Protein AF-A0A2M7X801-F1 (afdb_monomer)

Structure (mmCIF, N/CA/C/O backbone):
data_AF-A0A2M7X801-F1
#
_entry.id   AF-A0A2M7X801-F1
#
loop_
_atom_site.group_PDB
_atom_site.id
_atom_site.type_symbol
_atom_site.label_atom_id
_atom_site.label_alt_id
_atom_site.label_comp_id
_atom_site.label_asym_id
_atom_site.label_entity_id
_atom_site.label_seq_id
_atom_site.pdbx_PDB_ins_code
_atom_site.Cartn_x
_atom_site.Cartn_y
_atom_site.Cartn_z
_atom_site.occupancy
_atom_site.B_iso_or_equiv
_atom_site.auth_seq_id
_atom_site.auth_comp_id
_atom_site.auth_asym_id
_atom_site.auth_atom_id
_atom_site.pdbx_PDB_model_num
ATOM 1 N N . GLN A 1 1 ? -32.682 -8.292 -9.937 1.00 37.28 1 GLN A N 1
ATOM 2 C CA . GLN A 1 1 ? -31.922 -7.655 -11.029 1.00 37.28 1 GLN A CA 1
ATOM 3 C C . GLN A 1 1 ? -31.643 -6.231 -10.594 1.00 37.28 1 GLN A C 1
ATOM 5 O O . GLN A 1 1 ? -32.596 -5.504 -10.350 1.00 37.28 1 GLN A O 1
ATOM 10 N N . ALA A 1 2 ? -30.375 -5.888 -10.371 1.00 44.06 2 ALA A N 1
ATOM 11 C CA . ALA A 1 2 ? -29.951 -4.505 -10.190 1.00 44.06 2 ALA A CA 1
ATOM 12 C C . ALA A 1 2 ? -29.588 -3.975 -11.583 1.00 44.06 2 ALA A C 1
ATOM 14 O O . ALA A 1 2 ? -28.773 -4.593 -12.261 1.00 44.06 2 ALA A O 1
ATOM 15 N N . ASP A 1 3 ? -30.255 -2.911 -12.026 1.00 45.62 3 ASP A N 1
ATOM 16 C CA . ASP A 1 3 ? -30.200 -2.399 -13.407 1.00 45.62 3 ASP A CA 1
ATOM 17 C C . ASP A 1 3 ? -29.521 -1.016 -13.461 1.00 45.62 3 ASP A C 1
ATOM 19 O O . ASP A 1 3 ? -29.941 -0.101 -14.163 1.00 45.62 3 ASP A O 1
ATOM 23 N N . GLY A 1 4 ? -28.491 -0.827 -12.633 1.00 54.28 4 GLY A N 1
ATOM 24 C CA . GLY A 1 4 ? -27.753 0.427 -12.501 1.00 54.28 4 GLY A CA 1
ATOM 25 C C . GLY A 1 4 ? -26.267 0.166 -12.283 1.00 54.28 4 GLY A C 1
ATOM 26 O O . GLY A 1 4 ? -25.894 -0.862 -11.719 1.00 54.28 4 GLY A O 1
ATOM 27 N N . GLY A 1 5 ? -25.422 1.084 -12.757 1.00 64.94 5 GLY A N 1
ATOM 28 C CA . GLY A 1 5 ? -23.973 1.027 -12.550 1.00 64.94 5 GLY A CA 1
ATOM 29 C C . GLY A 1 5 ? -23.568 1.077 -11.069 1.00 64.94 5 GLY A C 1
ATOM 30 O O . GLY A 1 5 ? -24.385 1.319 -10.181 1.00 64.94 5 GLY A O 1
ATOM 31 N N . THR A 1 6 ? -22.285 0.851 -10.792 1.00 73.38 6 THR A N 1
ATOM 32 C CA . THR A 1 6 ? -21.746 0.812 -9.425 1.00 73.38 6 THR A CA 1
ATOM 33 C C . THR A 1 6 ? -21.305 2.208 -8.962 1.00 73.38 6 THR A C 1
ATOM 35 O O . THR A 1 6 ? -20.174 2.629 -9.199 1.00 73.38 6 THR A O 1
ATOM 38 N N . GLU A 1 7 ? -22.189 2.928 -8.265 1.00 81.75 7 GLU A N 1
ATOM 39 C CA . GLU A 1 7 ? -21.926 4.274 -7.720 1.00 81.75 7 GLU A CA 1
ATOM 40 C C . GLU A 1 7 ? -21.244 4.232 -6.338 1.00 81.75 7 GLU A C 1
ATOM 42 O O . GLU A 1 7 ? -21.847 4.492 -5.294 1.00 81.75 7 GLU A O 1
ATOM 47 N N . ILE A 1 8 ? -19.951 3.892 -6.319 1.00 84.56 8 ILE A N 1
ATOM 48 C CA . ILE A 1 8 ? -19.165 3.764 -5.076 1.00 84.56 8 ILE A CA 1
ATOM 49 C C . ILE A 1 8 ? -18.937 5.111 -4.390 1.00 84.56 8 ILE A C 1
ATOM 51 O O . ILE A 1 8 ? -19.047 5.208 -3.167 1.00 84.56 8 ILE A O 1
ATOM 55 N N . ALA A 1 9 ? -18.623 6.151 -5.165 1.00 84.06 9 ALA A N 1
ATOM 56 C CA . ALA A 1 9 ? -18.225 7.447 -4.623 1.00 84.06 9 ALA A CA 1
ATOM 57 C C . ALA A 1 9 ? -19.327 8.067 -3.749 1.00 84.06 9 ALA A C 1
ATOM 59 O O . ALA A 1 9 ? -19.054 8.518 -2.638 1.00 84.06 9 ALA A O 1
ATOM 60 N N . GLY A 1 10 ? -20.582 8.028 -4.211 1.00 85.31 10 GLY A N 1
ATOM 61 C CA . GLY A 1 10 ? -21.724 8.552 -3.460 1.00 85.31 10 GLY A CA 1
ATOM 62 C C . GLY A 1 10 ? -21.983 7.784 -2.163 1.00 85.31 10 GLY A C 1
ATOM 63 O O . GLY A 1 10 ? -22.157 8.396 -1.108 1.00 85.31 10 GLY A O 1
ATOM 64 N N . ALA A 1 11 ? -21.945 6.448 -2.216 1.00 87.50 11 ALA A N 1
ATOM 65 C CA . ALA A 1 11 ? -22.122 5.604 -1.036 1.00 87.50 11 ALA A CA 1
ATOM 66 C C . ALA A 1 11 ? -21.021 5.844 0.009 1.00 87.50 11 ALA A C 1
ATOM 68 O O . ALA A 1 11 ? -21.309 5.972 1.201 1.00 87.50 11 ALA A O 1
ATOM 69 N N . LEU A 1 12 ? -19.768 5.959 -0.435 1.00 86.44 12 LEU A N 1
ATOM 70 C CA . LEU A 1 12 ? -18.635 6.193 0.449 1.00 86.44 12 LEU A CA 1
ATOM 71 C C . LEU A 1 12 ? -18.657 7.604 1.046 1.00 86.44 12 LEU A C 1
ATOM 73 O O . LEU A 1 12 ? -18.434 7.752 2.245 1.00 86.44 12 LEU A O 1
ATOM 77 N N . ALA A 1 13 ? -18.978 8.629 0.253 1.00 84.75 13 ALA A N 1
ATOM 78 C CA . ALA A 1 13 ? -19.117 10.001 0.737 1.00 84.75 13 ALA A CA 1
ATOM 79 C C . ALA A 1 13 ? -20.242 10.124 1.775 1.00 84.75 13 ALA A C 1
ATOM 81 O O . ALA A 1 13 ? -20.036 10.715 2.838 1.00 84.75 13 ALA A O 1
ATOM 82 N N . LEU A 1 14 ? -21.402 9.510 1.507 1.00 87.38 14 LEU A N 1
ATOM 83 C CA . LEU A 1 14 ? -22.513 9.452 2.455 1.00 87.38 14 LEU A CA 1
ATOM 84 C C . LEU A 1 14 ? -22.077 8.776 3.751 1.00 87.38 14 LEU A C 1
ATOM 86 O O . LEU A 1 14 ? -22.288 9.334 4.826 1.00 87.38 14 LEU A O 1
ATOM 90 N N . ALA A 1 15 ? -21.448 7.600 3.638 1.00 87.94 15 ALA A N 1
ATOM 91 C CA . ALA A 1 15 ? -20.939 6.875 4.784 1.00 87.94 15 ALA A CA 1
ATOM 92 C C . ALA A 1 15 ? -19.997 7.783 5.565 1.00 87.94 15 ALA A C 1
ATOM 94 O O . ALA A 1 15 ? -20.335 8.114 6.691 1.00 87.94 15 ALA A O 1
ATOM 95 N N . MET A 1 16 ? -18.896 8.267 4.978 1.00 83.06 16 MET A N 1
ATOM 96 C CA . MET A 1 16 ? -17.887 9.118 5.628 1.00 83.06 16 MET A CA 1
ATOM 97 C C . MET A 1 16 ? -18.467 10.382 6.279 1.00 83.06 16 MET A C 1
ATOM 99 O O . MET A 1 16 ? -18.000 10.744 7.359 1.00 83.06 16 MET A O 1
ATOM 103 N N . GLY A 1 17 ? -19.513 10.980 5.703 1.00 83.69 17 GLY A N 1
ATOM 104 C CA . GLY A 1 17 ? -20.211 12.150 6.247 1.00 83.69 17 GLY A CA 1
ATOM 105 C C . GLY A 1 17 ? -21.087 11.890 7.479 1.00 83.69 17 GLY A C 1
ATOM 106 O O . GLY A 1 17 ? -21.494 12.844 8.141 1.00 83.69 17 GLY A O 1
ATOM 107 N N . LEU A 1 18 ? -21.373 10.628 7.825 1.00 85.06 18 LEU A N 1
ATOM 108 C CA . LEU A 1 18 ? -22.118 10.302 9.045 1.00 85.06 18 LEU A CA 1
ATOM 109 C C . LEU A 1 18 ? -21.367 10.770 10.307 1.00 85.06 18 LEU A C 1
ATOM 111 O O . LEU A 1 18 ? -20.141 10.618 10.385 1.00 85.06 18 LEU A O 1
ATOM 115 N N . PRO A 1 19 ? -22.085 11.294 11.321 1.00 81.81 19 PRO A N 1
ATOM 116 C CA . PRO A 1 19 ? -21.470 11.818 12.533 1.00 81.81 19 PRO A CA 1
ATOM 117 C C . PRO A 1 19 ? -20.723 10.720 13.295 1.00 81.81 19 PRO A C 1
ATOM 119 O O . PRO A 1 19 ? -21.222 9.608 13.479 1.00 81.81 19 PRO A O 1
ATOM 122 N N . ALA A 1 20 ? -19.519 11.043 13.768 1.00 80.56 20 ALA A N 1
ATOM 123 C CA . ALA A 1 20 ? -18.757 10.144 14.622 1.00 80.56 20 ALA A CA 1
ATOM 124 C C . ALA A 1 20 ? -19.399 10.052 16.014 1.00 80.56 20 ALA A C 1
ATOM 126 O O . ALA A 1 20 ? -19.795 11.063 16.597 1.00 80.56 20 ALA A O 1
ATOM 127 N N . ILE A 1 21 ? -19.463 8.840 16.567 1.00 84.94 21 ILE A N 1
ATOM 128 C CA . ILE A 1 21 ? -19.852 8.631 17.964 1.00 84.94 21 ILE A CA 1
ATOM 129 C C . ILE A 1 21 ? -18.600 8.852 18.827 1.00 84.94 21 ILE A C 1
ATOM 131 O O . ILE A 1 21 ? -17.601 8.159 18.608 1.00 84.94 21 ILE A O 1
ATOM 135 N N . PRO A 1 22 ? -18.618 9.782 19.803 1.00 79.88 22 PRO A N 1
ATOM 136 C CA . PRO A 1 22 ? -17.473 10.017 20.675 1.00 79.88 22 PRO A CA 1
ATOM 137 C C . PRO A 1 22 ? -17.015 8.734 21.377 1.00 79.88 22 PRO A C 1
ATOM 139 O O . PRO A 1 22 ? -17.837 7.905 21.764 1.00 79.88 22 PRO A O 1
ATOM 142 N N . GLN A 1 23 ? -15.699 8.591 21.564 1.00 76.94 23 GLN A N 1
ATOM 143 C CA . GLN A 1 23 ? -15.071 7.457 22.264 1.00 76.94 23 GLN A CA 1
ATOM 144 C C . GLN A 1 23 ? -15.306 6.076 21.624 1.00 76.94 23 GLN A C 1
ATOM 146 O O . GLN A 1 23 ? -15.019 5.057 22.248 1.00 76.94 23 GLN A O 1
ATOM 151 N N . ARG A 1 24 ? -15.795 6.014 20.379 1.00 77.88 24 ARG A N 1
ATOM 152 C CA . ARG A 1 24 ? -15.878 4.770 19.606 1.00 77.88 24 ARG A CA 1
ATOM 153 C C . ARG A 1 24 ? -14.990 4.852 18.376 1.00 77.88 24 ARG A C 1
ATOM 155 O O . ARG A 1 24 ? -15.022 5.844 17.649 1.00 77.88 24 ARG A O 1
ATOM 162 N N . LEU A 1 25 ? -14.233 3.783 18.127 1.00 78.38 25 LEU A N 1
ATOM 163 C CA . LEU A 1 25 ? -13.550 3.613 16.853 1.00 78.38 25 LEU A CA 1
ATOM 164 C C . LEU A 1 25 ? -14.612 3.428 15.773 1.00 78.38 25 LEU A C 1
ATOM 166 O O . LEU A 1 25 ? -15.472 2.551 15.861 1.00 78.38 25 LEU A O 1
ATOM 170 N N . ARG A 1 26 ? -14.560 4.280 14.759 1.00 85.69 26 ARG A N 1
ATOM 171 C CA . ARG A 1 26 ? -15.466 4.190 13.628 1.00 85.69 26 ARG A CA 1
ATOM 172 C C . ARG A 1 26 ? -14.882 3.225 12.606 1.00 85.69 26 ARG A C 1
ATOM 174 O O . ARG A 1 26 ? -13.727 3.358 12.222 1.00 85.69 26 ARG A O 1
ATOM 181 N N . GLN A 1 27 ? -15.677 2.270 12.152 1.00 87.62 27 GLN A N 1
ATOM 182 C CA . GLN A 1 27 ? -15.265 1.281 11.161 1.00 87.62 27 GLN A CA 1
ATOM 183 C C . GLN A 1 27 ? -16.301 1.268 10.039 1.00 87.62 27 GLN A C 1
ATOM 185 O O . GLN A 1 27 ? -17.505 1.260 10.295 1.00 87.62 27 GLN A O 1
ATOM 190 N N . LEU A 1 28 ? -15.833 1.335 8.799 1.00 90.75 28 LEU A N 1
ATOM 191 C CA . LEU A 1 28 ? -16.636 1.320 7.586 1.00 90.75 28 LEU A CA 1
ATOM 192 C C . LEU A 1 28 ? -16.264 0.066 6.808 1.00 90.75 28 LEU A C 1
ATOM 194 O O . LEU A 1 28 ? -15.107 -0.102 6.441 1.00 90.75 28 LEU A O 1
ATOM 198 N N . VAL A 1 29 ? -17.236 -0.807 6.558 1.00 92.62 29 VAL A N 1
ATOM 199 C CA . VAL A 1 29 ? -17.046 -1.990 5.713 1.00 92.62 29 VAL A CA 1
ATOM 200 C C . VAL A 1 29 ? -17.777 -1.746 4.406 1.00 92.62 29 VAL A C 1
ATOM 202 O O . VAL A 1 29 ? -18.996 -1.583 4.392 1.00 92.62 29 VAL A O 1
ATOM 205 N N . PHE A 1 30 ? -17.023 -1.685 3.317 1.00 91.81 30 PHE A N 1
ATOM 206 C CA . PHE A 1 30 ? -17.540 -1.491 1.974 1.00 91.81 30 PHE A CA 1
ATOM 207 C C . PHE A 1 30 ? -17.457 -2.808 1.205 1.00 91.81 30 PHE A C 1
ATOM 209 O O . PHE A 1 30 ? -16.385 -3.400 1.129 1.00 91.81 30 PHE A O 1
ATOM 216 N N . ILE A 1 31 ? -18.569 -3.266 0.630 1.00 92.31 31 ILE A N 1
ATOM 217 C CA . ILE A 1 31 ? -18.658 -4.551 -0.077 1.00 92.31 31 ILE A CA 1
ATOM 218 C C . ILE A 1 31 ? -19.116 -4.290 -1.514 1.00 92.31 31 ILE A C 1
ATOM 220 O O . ILE A 1 31 ? -20.114 -3.603 -1.718 1.00 92.31 31 ILE A O 1
ATOM 224 N N . THR A 1 32 ? -18.399 -4.838 -2.498 1.00 90.06 32 THR A N 1
ATOM 225 C CA . THR A 1 32 ? -18.747 -4.750 -3.925 1.00 90.06 32 THR A CA 1
ATOM 226 C C . THR A 1 32 ? -18.473 -6.060 -4.653 1.00 90.06 32 THR A C 1
ATOM 228 O O . THR A 1 32 ? -17.450 -6.703 -4.432 1.00 90.06 32 THR A O 1
ATOM 231 N N . ASP A 1 33 ? -19.372 -6.434 -5.553 1.00 90.00 33 ASP A N 1
ATOM 232 C CA . ASP A 1 33 ? -19.213 -7.501 -6.545 1.00 90.00 33 ASP A CA 1
ATOM 233 C C . ASP A 1 33 ? -18.974 -6.950 -7.964 1.00 90.00 33 ASP A C 1
ATOM 235 O O . ASP A 1 33 ? -18.780 -7.714 -8.906 1.00 90.00 33 ASP A O 1
ATOM 239 N N . GLY A 1 34 ? -18.971 -5.621 -8.121 1.00 86.94 34 GLY A N 1
ATOM 240 C CA . GLY A 1 34 ? -18.823 -4.919 -9.392 1.00 86.94 34 GLY A CA 1
ATOM 241 C C . GLY A 1 34 ? -17.498 -4.174 -9.543 1.00 86.94 34 GLY A C 1
ATOM 242 O O . GLY A 1 34 ? -16.796 -3.874 -8.569 1.00 86.94 34 GLY A O 1
ATOM 243 N N . ALA A 1 35 ? -17.175 -3.856 -10.798 1.00 82.56 35 ALA A N 1
ATOM 244 C CA . ALA A 1 35 ? -16.056 -2.992 -11.147 1.00 82.56 35 ALA A CA 1
ATOM 245 C C . ALA A 1 35 ? -16.327 -1.538 -10.732 1.00 82.56 35 ALA A C 1
ATOM 247 O O . ALA A 1 35 ? -17.469 -1.085 -10.669 1.00 82.56 35 ALA A O 1
ATOM 248 N N . VAL A 1 36 ? -15.252 -0.801 -10.467 1.00 79.75 36 VAL A N 1
ATOM 249 C CA . VAL A 1 36 ? -15.316 0.566 -9.945 1.00 79.75 36 VAL A CA 1
ATOM 250 C C . VAL A 1 36 ? -15.003 1.559 -11.052 1.00 79.75 36 VAL A C 1
ATOM 252 O O . VAL A 1 36 ? -13.979 1.449 -11.721 1.00 79.75 36 VAL A O 1
ATOM 255 N N . GLY A 1 37 ? -15.880 2.542 -11.235 1.00 76.81 37 GLY A N 1
ATOM 256 C CA . GLY A 1 37 ? -15.588 3.723 -12.040 1.00 76.81 37 GLY A CA 1
ATOM 257 C C . GLY A 1 37 ? -14.912 4.809 -11.204 1.00 76.81 37 GLY A C 1
ATOM 258 O O . GLY A 1 37 ? -15.183 4.941 -10.014 1.00 76.81 37 GLY A O 1
ATOM 259 N N . ASN A 1 38 ? -14.074 5.619 -11.851 1.00 79.50 38 ASN A N 1
ATOM 260 C CA . ASN A 1 38 ? -13.531 6.859 -11.289 1.00 79.50 38 ASN A CA 1
ATOM 261 C C . ASN A 1 38 ? -12.752 6.702 -9.959 1.00 79.50 38 ASN A C 1
ATOM 263 O O . ASN A 1 38 ? -12.979 7.405 -8.975 1.00 79.50 38 ASN A O 1
ATOM 267 N N . GLU A 1 39 ? -11.803 5.765 -9.939 1.00 85.81 39 GLU A N 1
ATOM 268 C CA . GLU A 1 39 ? -10.994 5.417 -8.761 1.00 85.81 39 GLU A CA 1
ATOM 269 C C . GLU A 1 39 ? -10.217 6.603 -8.161 1.00 85.81 39 GLU A C 1
ATOM 271 O O . GLU A 1 39 ? -10.076 6.691 -6.942 1.00 85.81 39 GLU A O 1
ATOM 276 N N . ALA A 1 40 ? -9.735 7.526 -9.003 1.00 81.31 40 ALA A N 1
ATOM 277 C CA . ALA A 1 40 ? -8.936 8.674 -8.571 1.00 81.31 40 ALA A CA 1
ATOM 278 C C . ALA A 1 40 ? -9.722 9.617 -7.647 1.00 81.31 40 ALA A C 1
ATOM 280 O O . ALA A 1 40 ? -9.238 9.965 -6.569 1.00 81.31 40 ALA A O 1
ATOM 281 N N . ASP A 1 41 ? -10.958 9.960 -8.019 1.00 83.06 41 ASP A N 1
ATOM 282 C CA . ASP A 1 41 ? -11.822 10.815 -7.201 1.00 83.06 41 ASP A CA 1
ATOM 283 C C . ASP A 1 41 ? -12.183 10.135 -5.875 1.00 83.06 41 ASP A C 1
ATOM 285 O O . ASP A 1 41 ? -12.247 10.781 -4.825 1.00 83.06 41 ASP A O 1
ATOM 289 N N . ILE A 1 42 ? -12.355 8.809 -5.896 1.00 86.81 42 ILE A N 1
ATOM 290 C CA . ILE A 1 42 ? -12.604 8.026 -4.685 1.00 86.81 42 ILE A CA 1
ATOM 291 C C . ILE A 1 42 ? -11.390 8.079 -3.751 1.00 86.81 42 ILE A C 1
ATOM 293 O O . ILE A 1 42 ? -11.563 8.393 -2.573 1.00 86.81 42 ILE A O 1
ATOM 297 N N . TYR A 1 43 ? -10.168 7.852 -4.246 1.00 86.50 43 TYR A N 1
ATOM 298 C CA . TYR A 1 43 ? -8.957 7.986 -3.426 1.00 86.50 43 TYR A CA 1
ATOM 299 C C . TYR A 1 43 ? -8.830 9.379 -2.819 1.00 86.50 43 TYR A C 1
ATOM 301 O O . TYR A 1 43 ? -8.547 9.499 -1.625 1.00 86.50 43 TYR A O 1
ATOM 309 N N . GLN A 1 44 ? -9.088 10.420 -3.612 1.00 83.12 44 GLN A N 1
ATOM 310 C CA . GLN A 1 44 ? -9.028 11.793 -3.132 1.00 83.12 44 GLN A CA 1
ATOM 311 C C . GLN A 1 44 ? -10.064 12.039 -2.034 1.00 83.12 44 GLN A C 1
ATOM 313 O O . GLN A 1 44 ? -9.735 12.632 -1.009 1.00 83.12 44 GLN A O 1
ATOM 318 N N . SER A 1 45 ? -11.295 11.544 -2.195 1.00 84.12 45 SER A N 1
ATOM 319 C CA . SER A 1 45 ? -12.340 11.682 -1.174 1.00 84.12 45 SER A CA 1
ATOM 320 C C . SER A 1 45 ? -11.962 11.017 0.154 1.00 84.12 45 SER A C 1
ATOM 322 O O . SER A 1 45 ? -12.161 11.617 1.210 1.00 84.12 45 SER A O 1
ATOM 324 N N . ILE A 1 46 ? -11.360 9.821 0.109 1.00 85.69 46 ILE A N 1
ATOM 325 C CA . ILE A 1 46 ? -10.903 9.091 1.300 1.00 85.69 46 ILE A CA 1
ATOM 326 C C . ILE A 1 46 ? -9.769 9.865 1.977 1.00 85.69 46 ILE A C 1
ATOM 328 O O . ILE A 1 46 ? -9.802 10.090 3.186 1.00 85.69 46 ILE A O 1
ATOM 332 N N . ALA A 1 47 ? -8.787 10.312 1.189 1.00 80.69 47 ALA A N 1
ATOM 333 C CA . ALA A 1 47 ? -7.629 11.039 1.692 1.00 80.69 47 ALA A CA 1
ATOM 334 C C . ALA A 1 47 ? -8.015 12.395 2.309 1.00 80.69 47 ALA A C 1
ATOM 336 O O . ALA A 1 47 ? -7.518 12.749 3.376 1.00 80.69 47 ALA A O 1
ATOM 337 N N . VAL A 1 48 ? -8.928 13.141 1.674 1.00 77.38 48 VAL A N 1
ATOM 338 C CA . VAL A 1 48 ? -9.414 14.446 2.157 1.00 77.38 48 VAL A CA 1
ATOM 339 C C . VAL A 1 48 ? -10.248 14.306 3.421 1.00 77.38 48 VAL A C 1
ATOM 341 O O . VAL A 1 48 ? -10.141 15.156 4.305 1.00 77.38 48 VAL A O 1
ATOM 344 N N . ALA A 1 49 ? -11.055 13.246 3.531 1.00 73.81 49 ALA A N 1
ATOM 345 C CA . ALA A 1 49 ? -11.898 13.037 4.699 1.00 73.81 49 ALA A CA 1
ATOM 346 C C . ALA A 1 49 ? -11.085 12.978 6.003 1.00 73.81 49 ALA A C 1
ATOM 348 O O . ALA A 1 49 ? -11.658 13.267 7.053 1.00 73.81 49 ALA A O 1
ATOM 349 N N . GLN A 1 50 ? -9.788 12.611 5.938 1.00 64.81 50 GLN A N 1
ATOM 350 C CA . GLN A 1 50 ? -8.868 12.481 7.085 1.00 64.81 50 GLN A CA 1
ATOM 351 C C . GLN A 1 50 ? -9.558 11.833 8.292 1.00 64.81 50 GLN A C 1
ATOM 353 O O . GLN A 1 50 ? -9.399 12.238 9.446 1.00 64.81 50 GLN A O 1
ATOM 358 N N . SER A 1 51 ? -10.428 10.866 8.000 1.00 65.62 51 SER A N 1
ATOM 359 C CA . SER A 1 51 ? -11.346 10.335 8.984 1.00 65.62 51 SER A CA 1
ATOM 360 C C . SER A 1 51 ? -10.568 9.439 9.932 1.00 65.62 51 SER A C 1
ATOM 362 O O . SER A 1 51 ? -9.791 8.595 9.497 1.00 65.62 51 SER A O 1
ATOM 364 N N . ALA A 1 52 ? -10.856 9.529 11.231 1.00 71.75 52 ALA A N 1
ATOM 365 C CA . ALA A 1 52 ? -10.452 8.490 12.177 1.00 71.75 52 ALA A CA 1
ATOM 366 C C . ALA A 1 52 ? -11.146 7.137 11.893 1.00 71.75 52 ALA A C 1
ATOM 368 O O . ALA A 1 52 ? -10.895 6.156 12.590 1.00 71.75 52 ALA A O 1
ATOM 369 N N . ALA A 1 53 ? -12.047 7.077 10.902 1.00 83.56 53 ALA A N 1
ATOM 370 C CA . ALA A 1 53 ? -12.686 5.844 10.484 1.00 83.56 53 ALA A CA 1
ATOM 371 C C . ALA A 1 53 ? -11.697 4.879 9.818 1.00 83.56 53 ALA A C 1
ATOM 373 O O . ALA A 1 53 ? -10.874 5.287 9.003 1.00 83.56 53 ALA A O 1
ATOM 374 N N . ARG A 1 54 ? -11.832 3.587 10.126 1.00 87.38 54 ARG A N 1
ATOM 375 C CA . ARG A 1 54 ? -11.128 2.503 9.433 1.00 87.38 54 ARG A CA 1
ATOM 376 C C . ARG A 1 54 ? -11.962 1.986 8.275 1.00 87.38 54 ARG A C 1
ATOM 378 O O . ARG A 1 54 ? -13.090 1.556 8.504 1.00 87.38 54 ARG A O 1
ATOM 385 N N . LEU A 1 55 ? -11.437 2.052 7.055 1.00 89.75 55 LEU A N 1
ATOM 386 C CA . LEU A 1 55 ? -12.121 1.597 5.844 1.00 89.75 55 LEU A CA 1
ATOM 387 C C . LEU A 1 55 ? -11.655 0.194 5.451 1.00 89.75 55 LEU A C 1
ATOM 389 O O . LEU A 1 55 ? -10.516 -0.000 5.036 1.00 89.75 55 LEU A O 1
ATOM 393 N N . PHE A 1 56 ? -12.561 -0.773 5.529 1.00 91.50 56 PHE A N 1
ATOM 394 C CA . PHE A 1 56 ? -12.351 -2.142 5.079 1.00 91.50 56 PHE A CA 1
ATOM 395 C C . PHE A 1 56 ? -13.047 -2.352 3.744 1.00 91.50 56 PHE A C 1
ATOM 397 O O . PHE A 1 56 ? -14.242 -2.087 3.613 1.00 91.50 56 PHE A O 1
ATOM 404 N N . MET A 1 57 ? -12.301 -2.838 2.759 1.00 91.62 57 MET A N 1
ATOM 405 C CA . MET A 1 57 ? -12.795 -3.037 1.399 1.00 91.62 57 MET A CA 1
ATOM 406 C C . MET A 1 57 ? -12.978 -4.530 1.135 1.00 91.62 57 MET A C 1
ATOM 408 O O . MET A 1 57 ? -12.037 -5.302 1.290 1.00 91.62 57 MET A O 1
ATOM 412 N N . VAL A 1 58 ? -14.162 -4.947 0.704 1.00 94.12 58 VAL A N 1
ATOM 413 C CA . VAL A 1 58 ? -14.471 -6.335 0.350 1.00 94.12 58 VAL A CA 1
ATOM 414 C C . VAL A 1 58 ? -14.865 -6.401 -1.117 1.00 94.12 58 VAL A C 1
ATOM 416 O O . VAL A 1 58 ? -15.850 -5.792 -1.531 1.00 94.12 58 VAL A O 1
ATOM 419 N N . GLY A 1 59 ? -14.091 -7.145 -1.900 1.00 93.44 59 GLY A N 1
ATOM 420 C CA . GLY A 1 59 ? -14.428 -7.502 -3.275 1.00 93.44 59 GLY A CA 1
ATOM 421 C C . GLY A 1 59 ? -14.968 -8.923 -3.341 1.00 93.44 59 GLY A C 1
ATOM 422 O O . GLY A 1 59 ? -14.356 -9.819 -2.765 1.00 93.44 59 GLY A O 1
ATOM 423 N N . ILE A 1 60 ? -16.073 -9.147 -4.046 1.00 92.50 60 ILE A N 1
ATOM 424 C CA . ILE A 1 60 ? -16.641 -10.478 -4.284 1.00 92.50 60 ILE A CA 1
ATOM 425 C C . ILE A 1 60 ? -16.524 -10.818 -5.773 1.00 92.50 60 ILE A C 1
ATOM 427 O O . ILE A 1 60 ? -16.934 -10.042 -6.632 1.00 92.50 60 ILE A O 1
ATOM 431 N N . GLY A 1 61 ? -15.975 -11.993 -6.071 1.00 90.12 61 GLY A N 1
ATOM 432 C CA . GLY A 1 61 ? -15.729 -12.463 -7.430 1.00 90.12 61 GLY A CA 1
ATOM 433 C C . GLY A 1 61 ? -14.550 -11.766 -8.114 1.00 90.12 61 GLY A C 1
ATOM 434 O O . GLY A 1 61 ? -13.650 -11.228 -7.465 1.00 90.12 61 GLY A O 1
ATOM 435 N N . ASP A 1 62 ? -14.565 -11.793 -9.447 1.00 88.00 62 ASP A N 1
ATOM 436 C CA . ASP A 1 62 ? -13.432 -11.368 -10.281 1.00 88.00 62 ASP A CA 1
ATOM 437 C C . ASP A 1 62 ? -13.557 -9.943 -10.836 1.00 88.00 62 ASP A C 1
ATOM 439 O O . ASP A 1 62 ? -12.586 -9.395 -11.357 1.00 88.00 62 ASP A O 1
ATOM 443 N N . ALA A 1 63 ? -14.743 -9.334 -10.752 1.00 87.00 63 ALA A N 1
ATOM 444 C CA . ALA A 1 63 ? -14.988 -8.008 -11.316 1.00 87.00 63 ALA A CA 1
ATOM 445 C C . ALA A 1 63 ? -14.322 -6.850 -10.538 1.00 87.00 63 ALA A C 1
ATOM 447 O O . ALA A 1 63 ? -13.858 -5.908 -11.189 1.00 87.00 63 ALA A O 1
ATOM 448 N N . PRO A 1 64 ? -14.241 -6.858 -9.189 1.00 89.00 64 PRO A N 1
ATOM 449 C CA . PRO A 1 64 ? -13.617 -5.762 -8.452 1.00 89.00 64 PRO A CA 1
ATOM 450 C C . PRO A 1 64 ? -12.112 -5.623 -8.719 1.00 89.00 64 PRO A C 1
ATOM 452 O O . PRO A 1 64 ? -11.343 -6.587 -8.662 1.00 89.00 64 PRO A O 1
ATOM 455 N N . ASN A 1 65 ? -11.650 -4.385 -8.916 1.00 89.31 65 ASN A N 1
ATOM 456 C CA . ASN A 1 65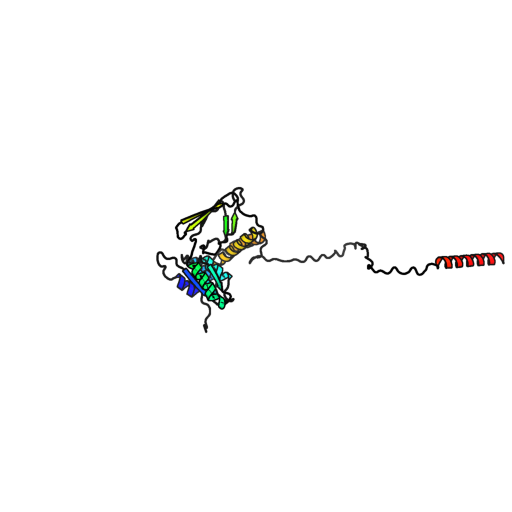 ? -10.226 -4.100 -9.077 1.00 89.31 65 ASN A CA 1
ATOM 457 C C . ASN A 1 65 ? -9.478 -4.264 -7.738 1.00 89.31 65 ASN A C 1
ATOM 459 O O . ASN A 1 65 ? -9.563 -3.430 -6.837 1.00 89.31 65 ASN A O 1
ATOM 463 N N . ARG A 1 66 ? -8.681 -5.333 -7.623 1.00 89.00 66 ARG A N 1
ATOM 464 C CA . ARG A 1 66 ? -7.906 -5.669 -6.413 1.00 89.00 66 ARG A CA 1
ATOM 465 C C . ARG A 1 66 ? -6.917 -4.573 -6.005 1.00 89.00 66 ARG A C 1
ATOM 467 O O . ARG A 1 66 ? -6.698 -4.361 -4.812 1.00 89.00 66 ARG A O 1
ATOM 474 N N . ALA A 1 67 ? -6.308 -3.887 -6.975 1.00 85.50 67 ALA A N 1
ATOM 475 C CA . ALA A 1 67 ? -5.385 -2.789 -6.696 1.00 85.50 67 ALA A CA 1
ATOM 476 C C . ALA A 1 67 ? -6.128 -1.602 -6.073 1.00 85.50 67 ALA A C 1
ATOM 478 O O . ALA A 1 67 ? -5.644 -1.040 -5.090 1.00 85.50 67 ALA A O 1
ATOM 479 N N . PHE A 1 68 ? -7.330 -1.311 -6.578 1.00 88.88 68 PHE A N 1
ATOM 480 C CA . PHE A 1 68 ? -8.204 -0.289 -6.018 1.00 88.88 68 PHE A CA 1
ATOM 481 C C . PHE A 1 68 ? -8.640 -0.594 -4.593 1.00 88.88 68 PHE A C 1
ATOM 483 O O . PHE A 1 68 ? -8.449 0.239 -3.710 1.00 88.88 68 PHE A O 1
ATOM 490 N N . LEU A 1 69 ? -9.156 -1.801 -4.344 1.00 90.44 69 LEU A N 1
ATOM 491 C CA . LEU A 1 69 ? -9.613 -2.189 -3.008 1.00 90.44 69 LEU A CA 1
ATOM 492 C C . LEU A 1 69 ? -8.483 -2.072 -1.983 1.00 90.44 69 LEU A C 1
ATOM 494 O O . LEU A 1 69 ? -8.670 -1.479 -0.923 1.00 90.44 69 LEU A O 1
ATOM 498 N N . ARG A 1 70 ? -7.292 -2.585 -2.323 1.00 87.06 70 ARG A N 1
ATOM 499 C CA . ARG A 1 70 ? -6.110 -2.481 -1.462 1.00 87.06 70 ARG A CA 1
ATOM 500 C C . ARG A 1 70 ? -5.742 -1.026 -1.198 1.00 87.06 70 ARG A C 1
ATOM 502 O O . ARG A 1 70 ? -5.532 -0.663 -0.048 1.00 87.06 70 ARG A O 1
ATOM 509 N N . ARG A 1 71 ? -5.693 -0.188 -2.237 1.00 84.88 71 ARG A N 1
ATOM 510 C CA . ARG A 1 71 ? -5.293 1.213 -2.087 1.00 84.88 71 ARG A CA 1
ATOM 511 C C . ARG A 1 71 ? -6.300 2.025 -1.270 1.00 84.88 71 ARG A C 1
ATOM 513 O O . ARG A 1 71 ? -5.892 2.803 -0.413 1.00 84.88 71 ARG A O 1
ATOM 520 N N . ALA A 1 72 ? -7.595 1.832 -1.504 1.00 88.12 72 ALA A N 1
ATOM 521 C CA . ALA A 1 72 ? -8.652 2.484 -0.738 1.00 88.12 72 ALA A CA 1
ATOM 522 C C . ALA A 1 72 ? -8.605 2.081 0.747 1.00 88.12 72 ALA A C 1
ATOM 524 O O . ALA A 1 72 ? -8.699 2.946 1.615 1.00 88.12 72 ALA A O 1
ATOM 525 N N . ALA A 1 73 ? -8.386 0.793 1.039 1.00 87.81 73 ALA A N 1
ATOM 526 C CA . ALA A 1 73 ? -8.219 0.310 2.408 1.00 87.81 73 ALA A CA 1
ATOM 527 C C . ALA A 1 73 ? -6.966 0.894 3.086 1.00 87.81 73 ALA A C 1
ATOM 529 O O . ALA A 1 73 ? -7.058 1.373 4.213 1.00 87.81 73 ALA A O 1
ATOM 530 N N . GLU A 1 74 ? -5.823 0.936 2.386 1.00 83.00 74 GLU A N 1
ATOM 531 C CA . GLU A 1 74 ? -4.581 1.554 2.881 1.00 83.00 74 GLU A CA 1
ATOM 532 C C . GLU A 1 74 ? -4.785 3.038 3.240 1.00 83.00 74 GLU A C 1
ATOM 534 O O . GLU A 1 74 ? -4.384 3.466 4.321 1.00 83.00 74 GLU A O 1
ATOM 539 N N . LEU A 1 75 ? -5.451 3.811 2.370 1.00 83.50 75 LEU A N 1
ATOM 540 C CA . LEU A 1 75 ? -5.767 5.227 2.614 1.00 83.50 75 LEU A CA 1
ATOM 541 C C . LEU A 1 75 ? -6.718 5.433 3.799 1.00 83.50 75 LEU A C 1
ATOM 543 O O . LEU A 1 75 ? -6.659 6.464 4.462 1.00 83.50 75 LEU A O 1
ATOM 547 N N . GLY A 1 76 ? -7.598 4.467 4.061 1.00 85.62 76 GLY A N 1
ATOM 548 C CA . GLY A 1 76 ? -8.513 4.487 5.197 1.00 85.62 76 GLY A CA 1
ATOM 549 C C . GLY A 1 76 ? -8.035 3.672 6.399 1.00 85.62 76 GLY A C 1
ATOM 550 O O . GLY A 1 76 ? -8.865 3.325 7.232 1.00 85.62 76 GLY A O 1
ATOM 551 N N . HIS A 1 77 ? -6.744 3.335 6.501 1.00 82.81 77 HIS A N 1
ATOM 552 C CA . HIS A 1 77 ? -6.151 2.581 7.619 1.00 82.81 77 HIS A CA 1
ATOM 553 C C . HIS A 1 77 ? -6.787 1.204 7.914 1.00 82.81 77 HIS A C 1
ATOM 555 O O . HIS A 1 77 ? -6.657 0.694 9.027 1.00 82.81 77 HIS A O 1
ATOM 561 N N . GLY A 1 78 ? -7.490 0.607 6.952 1.00 85.00 78 GLY A N 1
ATOM 562 C CA . GLY A 1 78 ? -8.100 -0.713 7.086 1.00 85.00 78 GLY A CA 1
ATOM 563 C C . GLY A 1 78 ? -7.458 -1.755 6.175 1.00 85.00 78 GLY A C 1
ATOM 564 O O . GLY A 1 78 ? -6.321 -1.613 5.726 1.00 85.00 78 GLY A O 1
ATOM 565 N N . VAL A 1 79 ? -8.203 -2.829 5.912 1.00 84.81 79 VAL A N 1
ATOM 566 C CA . VAL A 1 79 ? -7.732 -4.012 5.172 1.00 84.81 79 VAL A CA 1
ATOM 567 C C . VAL A 1 79 ? -8.654 -4.300 3.990 1.00 84.81 79 VAL A C 1
ATOM 569 O O . VAL A 1 79 ? -9.868 -4.095 4.065 1.00 84.81 79 VAL A O 1
ATOM 572 N N . ALA A 1 80 ? -8.074 -4.783 2.890 1.00 89.25 80 ALA A N 1
ATOM 573 C CA . ALA A 1 80 ? -8.818 -5.247 1.727 1.00 89.25 80 ALA A CA 1
ATOM 574 C C . ALA A 1 80 ? -8.901 -6.779 1.699 1.00 89.25 80 ALA A C 1
ATOM 576 O O . ALA A 1 80 ? -7.879 -7.457 1.759 1.00 89.25 80 ALA A O 1
ATOM 577 N N . THR A 1 81 ? -10.110 -7.320 1.553 1.00 91.25 81 THR A N 1
ATOM 578 C CA . THR A 1 81 ? -10.382 -8.756 1.407 1.00 91.25 81 THR A CA 1
ATOM 579 C C . THR A 1 81 ? -11.018 -9.021 0.048 1.00 91.25 81 THR A C 1
ATOM 581 O O . THR A 1 81 ? -11.939 -8.318 -0.360 1.00 91.25 81 THR A O 1
ATOM 584 N N . VAL A 1 82 ? -10.538 -10.038 -0.666 1.00 92.00 82 VAL A N 1
ATOM 585 C CA . VAL A 1 82 ? -11.116 -10.469 -1.946 1.00 92.00 82 VAL A CA 1
ATOM 586 C C . VAL A 1 82 ? -11.620 -11.894 -1.784 1.00 92.00 82 VAL A C 1
ATOM 588 O O . VAL A 1 82 ? -10.849 -12.786 -1.443 1.00 92.00 82 VAL A O 1
ATOM 591 N N . ILE A 1 83 ? -12.912 -12.088 -2.019 1.00 92.62 83 ILE A N 1
ATOM 592 C CA . ILE A 1 83 ? -13.612 -13.360 -1.887 1.00 92.62 83 ILE A CA 1
ATOM 593 C C . ILE A 1 83 ? -13.846 -13.905 -3.292 1.00 92.62 83 ILE A C 1
ATOM 595 O O . ILE A 1 83 ? -14.731 -13.444 -4.006 1.00 92.62 83 ILE A O 1
ATOM 599 N N . GLU A 1 84 ? -13.047 -14.888 -3.700 1.00 87.62 84 GLU A N 1
ATOM 600 C CA . GLU A 1 84 ? -13.054 -15.399 -5.081 1.00 87.62 84 GLU A CA 1
ATOM 601 C C . GLU A 1 84 ? -14.273 -16.283 -5.400 1.00 87.62 84 GLU A C 1
ATOM 603 O O . GLU A 1 84 ? -14.630 -16.458 -6.560 1.00 87.62 84 GLU A O 1
ATOM 608 N N . SER A 1 85 ? -14.934 -16.848 -4.385 1.00 86.88 85 SER A N 1
ATOM 609 C CA . SER A 1 85 ? -16.053 -17.778 -4.568 1.00 86.88 85 SER A CA 1
ATOM 610 C C . SER A 1 85 ? -17.210 -17.462 -3.636 1.00 86.88 85 SER A C 1
ATOM 612 O O . SER A 1 85 ? -17.017 -17.228 -2.443 1.00 86.88 85 SER A O 1
ATOM 614 N N . THR A 1 86 ? -18.435 -17.555 -4.154 1.00 84.25 86 THR A N 1
ATOM 615 C CA . THR A 1 86 ? -19.654 -17.360 -3.360 1.00 84.25 86 THR A CA 1
ATOM 616 C C . THR A 1 86 ? -19.777 -18.368 -2.217 1.00 84.25 86 THR A C 1
ATOM 618 O O . THR A 1 86 ? -20.271 -18.024 -1.149 1.00 84.25 86 THR A O 1
ATOM 621 N N . ALA A 1 87 ? -19.243 -19.582 -2.389 1.00 88.69 87 ALA A N 1
ATOM 622 C CA . ALA A 1 87 ? -19.204 -20.604 -1.343 1.00 88.69 87 ALA A CA 1
ATOM 623 C C . ALA A 1 87 ? -18.268 -20.247 -0.171 1.00 88.69 87 ALA A C 1
ATOM 625 O O . ALA A 1 87 ? -18.376 -20.834 0.904 1.00 88.69 87 ALA A O 1
ATOM 626 N N . ALA A 1 88 ? -17.338 -19.308 -0.371 1.00 88.38 88 ALA A N 1
ATOM 627 C CA . ALA A 1 88 ? -16.398 -18.856 0.650 1.00 88.38 88 ALA A CA 1
ATOM 628 C C . ALA A 1 88 ? -16.869 -17.598 1.400 1.00 88.38 88 ALA A C 1
ATOM 630 O O . ALA A 1 88 ? -16.259 -17.258 2.413 1.00 88.38 88 ALA A O 1
ATOM 631 N N . ILE A 1 89 ? -17.952 -16.944 0.952 1.00 90.44 89 ILE A N 1
ATOM 632 C CA . ILE A 1 89 ? -18.435 -15.663 1.498 1.00 90.44 89 ILE A CA 1
ATOM 633 C C . ILE A 1 89 ? -18.593 -15.719 3.016 1.00 90.44 89 ILE A C 1
ATOM 635 O O . ILE A 1 89 ? -17.992 -14.909 3.718 1.00 90.44 89 ILE A O 1
ATOM 639 N N . ASP A 1 90 ? -19.336 -16.698 3.533 1.00 90.62 90 ASP A N 1
ATOM 640 C CA . ASP A 1 90 ? -19.620 -16.786 4.970 1.00 90.62 90 ASP A CA 1
ATOM 641 C C . ASP A 1 90 ? -18.344 -16.964 5.796 1.00 90.62 90 ASP A C 1
ATOM 643 O O . ASP A 1 90 ? -18.167 -16.327 6.838 1.00 90.62 90 ASP A O 1
ATOM 647 N N . ARG A 1 91 ? -17.424 -17.809 5.321 1.00 92.69 91 ARG A N 1
ATOM 648 C CA . ARG A 1 91 ? -16.148 -18.075 5.991 1.00 92.69 91 ARG A CA 1
ATOM 649 C C . ARG A 1 91 ? -15.271 -16.824 6.013 1.00 92.69 91 ARG A C 1
ATOM 651 O O . ARG A 1 91 ? -14.747 -16.478 7.073 1.00 92.69 91 ARG A O 1
ATOM 658 N N . ASP A 1 92 ? -15.116 -16.171 4.866 1.00 90.50 92 ASP A N 1
ATOM 659 C CA . ASP A 1 92 ? -14.169 -15.073 4.682 1.00 90.50 92 ASP A CA 1
ATOM 660 C C . ASP A 1 92 ? -14.692 -13.780 5.323 1.00 90.50 92 ASP A C 1
ATOM 662 O O . ASP A 1 92 ? -13.937 -13.093 6.009 1.00 90.50 92 ASP A O 1
ATOM 666 N N . LEU A 1 93 ? -15.999 -13.503 5.234 1.00 90.25 93 LEU A N 1
ATOM 667 C CA . LEU A 1 93 ? -16.624 -12.403 5.976 1.00 90.25 93 LEU A CA 1
ATOM 668 C C . LEU A 1 93 ? -16.572 -12.638 7.487 1.00 90.25 93 LEU A C 1
ATOM 670 O O . LEU A 1 93 ? -16.254 -11.718 8.234 1.00 90.25 93 LEU A O 1
ATOM 674 N N . SER A 1 94 ? -16.822 -13.862 7.963 1.00 90.44 94 SER A N 1
ATOM 675 C CA . SE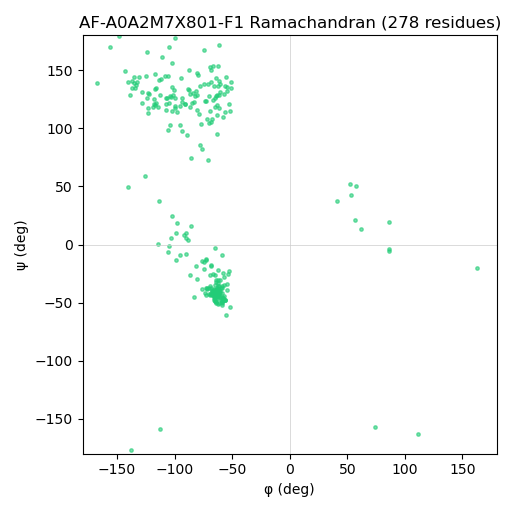R A 1 94 ? -16.685 -14.172 9.394 1.00 90.44 94 SER A CA 1
ATOM 676 C C . SER A 1 94 ? -15.248 -13.989 9.885 1.00 90.44 94 SER A C 1
ATOM 678 O O . SER A 1 94 ? -15.028 -13.536 11.008 1.00 90.44 94 SER A O 1
ATOM 680 N N . ALA A 1 95 ? -14.256 -14.351 9.067 1.00 88.00 95 ALA A N 1
ATOM 681 C CA . ALA A 1 95 ? -12.852 -14.111 9.379 1.00 88.00 95 ALA A CA 1
ATOM 682 C C . ALA A 1 95 ? -12.544 -12.610 9.433 1.00 88.00 95 ALA A C 1
ATOM 684 O O . ALA A 1 95 ? -11.965 -12.162 10.421 1.00 88.00 95 ALA A O 1
ATOM 685 N N . LEU A 1 96 ? -13.016 -11.844 8.446 1.00 88.12 96 LEU A N 1
ATOM 686 C CA . LEU A 1 96 ? -12.876 -10.393 8.412 1.00 88.12 96 LEU A CA 1
ATOM 687 C C . LEU A 1 96 ? -13.513 -9.733 9.642 1.00 88.12 96 LEU A C 1
ATOM 689 O O . LEU A 1 96 ? -12.862 -8.940 10.307 1.00 88.12 96 LEU A O 1
ATOM 693 N N . PHE A 1 97 ? -14.749 -10.076 10.010 1.00 88.38 97 PHE A N 1
ATOM 694 C CA . PHE A 1 97 ? -15.395 -9.461 11.174 1.00 88.38 97 PHE A CA 1
ATOM 695 C C . PHE A 1 97 ? -14.689 -9.798 12.489 1.00 88.38 97 PHE A C 1
ATOM 697 O O . PHE A 1 97 ? -14.507 -8.907 13.315 1.00 88.38 97 PHE A O 1
ATOM 704 N N . ARG A 1 98 ? -14.205 -11.036 12.667 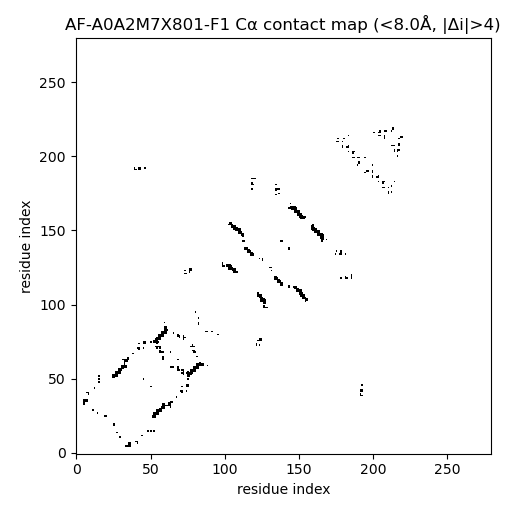1.00 87.25 98 ARG A N 1
ATOM 705 C CA . ARG A 1 98 ? -13.351 -11.377 13.821 1.00 87.25 98 ARG A CA 1
ATOM 706 C C . ARG A 1 98 ? -12.056 -10.566 13.833 1.00 87.25 98 ARG A C 1
ATOM 708 O O . ARG A 1 98 ? -11.603 -10.149 14.895 1.00 87.25 98 ARG A O 1
ATOM 715 N N . GLN A 1 99 ? -11.463 -10.348 12.664 1.00 83.88 99 GLN A N 1
ATOM 716 C CA . GLN A 1 99 ? -10.254 -9.547 12.520 1.00 83.88 99 GLN A CA 1
ATOM 717 C C . GLN A 1 99 ? -10.515 -8.086 12.914 1.00 83.88 99 GLN A C 1
ATOM 719 O O . GLN A 1 99 ? -9.798 -7.550 13.754 1.00 83.88 99 GLN A O 1
ATOM 724 N N . ILE A 1 100 ? -11.568 -7.471 12.369 1.00 86.25 100 ILE A N 1
ATOM 725 C CA . ILE A 1 100 ? -11.947 -6.068 12.602 1.00 86.25 100 ILE A CA 1
ATOM 726 C C . ILE A 1 100 ? -12.297 -5.797 14.074 1.00 86.25 100 ILE A C 1
ATOM 728 O O . ILE A 1 100 ? -12.004 -4.709 14.576 1.00 86.25 100 ILE A O 1
ATOM 732 N N . ASP A 1 101 ? -12.878 -6.779 14.767 1.00 83.50 101 ASP A N 1
ATOM 733 C CA . ASP A 1 101 ? -13.216 -6.697 16.197 1.00 83.50 101 ASP A CA 1
ATOM 734 C C . ASP A 1 101 ? -11.978 -6.775 17.110 1.00 83.50 101 ASP A C 1
ATOM 736 O O . ASP A 1 101 ? -12.037 -6.447 18.292 1.00 83.50 101 ASP A O 1
ATOM 740 N N . THR A 1 102 ? -10.822 -7.172 16.562 1.00 78.62 102 THR A N 1
ATOM 741 C CA . THR A 1 102 ? -9.612 -7.432 17.353 1.00 78.62 102 THR A CA 1
ATOM 742 C C . THR A 1 102 ? -8.378 -6.647 16.865 1.00 78.62 102 THR A C 1
ATOM 744 O O . THR A 1 102 ? -7.350 -7.263 16.540 1.00 78.62 102 THR A O 1
ATOM 747 N N . PRO A 1 103 ? -8.416 -5.294 16.821 1.00 79.06 103 PRO A N 1
ATOM 748 C CA . PRO A 1 103 ? -7.221 -4.497 16.550 1.00 79.06 103 PRO A CA 1
ATOM 749 C C . PRO A 1 103 ? -6.196 -4.722 17.668 1.00 79.06 103 PRO A C 1
ATOM 751 O O . PRO A 1 103 ? -6.468 -4.478 18.843 1.00 79.06 103 PRO A O 1
ATOM 754 N N . GLN A 1 104 ? -5.011 -5.215 17.309 1.00 86.62 104 GLN A N 1
ATOM 755 C CA . GLN A 1 104 ? -3.948 -5.496 18.274 1.00 86.62 104 GLN A CA 1
ATOM 756 C C . GLN A 1 104 ? -3.153 -4.233 18.585 1.00 86.62 104 GLN A C 1
ATOM 758 O O . GLN A 1 104 ? -2.889 -3.949 19.754 1.00 86.62 104 GLN A O 1
ATOM 763 N N . LEU A 1 105 ? -2.788 -3.477 17.544 1.00 89.00 105 LEU A N 1
ATOM 764 C CA . LEU A 1 105 ? -2.033 -2.232 17.650 1.00 89.00 105 LEU A CA 1
ATOM 765 C C . LEU A 1 105 ? -2.617 -1.179 16.712 1.00 89.00 105 LEU A C 1
ATOM 767 O O 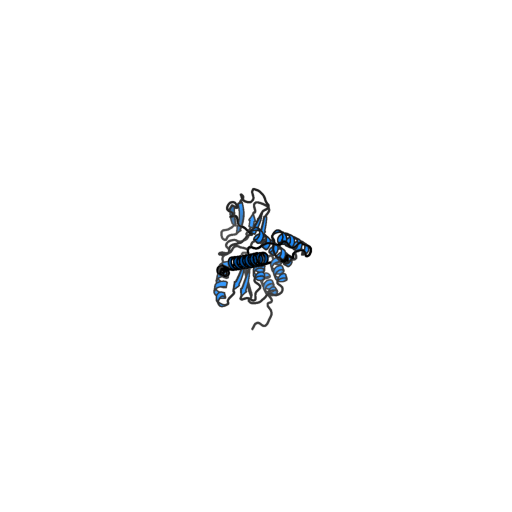. LEU A 1 105 ? -2.864 -1.448 15.542 1.00 89.00 105 LEU A O 1
ATOM 771 N N . THR A 1 106 ? -2.781 0.029 17.225 1.00 86.94 106 THR A N 1
ATOM 772 C CA . THR A 1 106 ? -3.248 1.208 16.487 1.00 86.94 106 THR A CA 1
ATOM 773 C C . THR A 1 106 ? -2.229 2.336 16.623 1.00 86.94 106 THR A C 1
ATOM 775 O O . THR A 1 106 ? -1.325 2.248 17.459 1.00 86.94 106 THR A O 1
ATOM 778 N N . ASP A 1 107 ? -2.336 3.374 15.792 1.00 86.56 107 ASP A N 1
ATOM 779 C CA . ASP A 1 107 ? -1.459 4.559 15.833 1.00 86.56 107 ASP A CA 1
ATOM 780 C C . ASP A 1 107 ? 0.037 4.203 15.791 1.00 86.56 107 ASP A C 1
ATOM 782 O O . ASP A 1 107 ? 0.863 4.736 16.541 1.00 86.56 107 ASP A O 1
ATOM 786 N N . LEU A 1 108 ? 0.383 3.249 14.924 1.00 90.12 108 LEU A N 1
ATOM 787 C CA . LEU A 1 108 ? 1.747 2.767 14.764 1.00 90.12 108 LEU A CA 1
ATOM 788 C C . LEU A 1 108 ? 2.672 3.894 14.298 1.00 90.12 108 LEU A C 1
ATOM 790 O O . LEU A 1 108 ? 2.422 4.573 13.303 1.00 90.12 108 LEU A O 1
ATOM 794 N N . GLN A 1 109 ? 3.780 4.056 15.012 1.00 91.81 109 GLN A N 1
ATOM 795 C CA . GLN A 1 109 ? 4.851 4.992 14.695 1.00 91.81 109 GLN A CA 1
ATOM 796 C C . GLN A 1 109 ? 6.191 4.281 14.808 1.00 91.81 109 GLN A C 1
ATOM 798 O O . GLN A 1 109 ? 6.421 3.489 15.725 1.00 91.81 109 GLN A O 1
ATOM 803 N N . ILE A 1 110 ? 7.083 4.579 13.869 1.00 92.12 110 ILE A N 1
ATOM 804 C CA . ILE A 1 110 ? 8.386 3.934 13.772 1.00 92.12 110 ILE A CA 1
ATOM 805 C C . ILE A 1 110 ? 9.469 5.003 13.832 1.00 92.12 110 ILE A C 1
ATOM 807 O O . ILE A 1 110 ? 9.560 5.864 12.958 1.00 92.12 110 ILE A O 1
ATOM 811 N N . ASP A 1 111 ? 10.294 4.912 14.869 1.00 90.88 111 ASP A N 1
ATOM 812 C CA . ASP A 1 111 ? 11.438 5.779 15.109 1.00 90.88 111 ASP A CA 1
ATOM 813 C C . ASP A 1 111 ? 12.697 5.095 14.561 1.00 90.88 111 ASP A C 1
ATOM 815 O O . ASP A 1 111 ? 13.240 4.159 15.163 1.00 90.88 111 ASP A O 1
ATOM 819 N N . TRP A 1 112 ? 13.158 5.552 13.395 1.00 89.06 112 TRP A N 1
ATOM 820 C CA . TRP A 1 112 ? 14.361 5.030 12.749 1.00 89.06 112 TRP A CA 1
ATOM 821 C C . TRP A 1 112 ? 15.646 5.622 13.349 1.00 89.06 112 TRP A C 1
ATOM 823 O O . TRP A 1 112 ? 15.671 6.789 13.740 1.00 89.06 112 TRP A O 1
ATOM 833 N N . PRO A 1 113 ? 16.750 4.854 13.377 1.00 85.75 113 PRO A N 1
ATOM 834 C CA . PRO A 1 113 ? 18.025 5.300 13.946 1.00 85.75 113 PRO A CA 1
ATOM 835 C C . PRO A 1 113 ? 18.783 6.312 13.069 1.00 85.75 113 PRO A C 1
ATOM 837 O O . PRO A 1 113 ? 19.740 6.940 13.523 1.00 85.75 113 PRO A O 1
ATOM 840 N N . SER A 1 114 ? 18.394 6.449 11.804 1.00 85.88 114 SER A N 1
ATOM 841 C CA . SER A 1 114 ? 18.951 7.390 10.834 1.00 85.88 114 SER A CA 1
ATOM 842 C C . SER A 1 114 ? 17.864 7.818 9.850 1.00 85.88 114 SER A C 1
ATOM 844 O O . SER A 1 114 ? 16.724 7.356 9.935 1.00 85.88 114 SER A O 1
ATOM 846 N N . ASN A 1 115 ? 18.213 8.695 8.906 1.00 88.00 115 ASN A N 1
ATOM 847 C CA . ASN A 1 115 ? 17.309 9.037 7.818 1.00 88.00 115 ASN A CA 1
ATOM 848 C C . ASN A 1 115 ? 16.901 7.769 7.050 1.00 88.00 115 ASN A C 1
ATOM 850 O O . ASN A 1 115 ? 17.742 6.940 6.676 1.00 88.00 115 ASN A O 1
ATOM 854 N N . ALA A 1 116 ? 15.592 7.622 6.875 1.00 89.81 116 ALA A N 1
ATOM 855 C CA . ALA A 1 116 ? 14.958 6.395 6.443 1.00 89.81 116 ALA A CA 1
ATOM 856 C C . ALA A 1 116 ? 13.858 6.707 5.435 1.00 89.81 116 ALA A C 1
ATOM 858 O O . ALA A 1 116 ? 12.957 7.502 5.692 1.00 89.81 116 ALA A O 1
ATOM 859 N N . GLU A 1 117 ? 13.905 6.031 4.295 1.00 93.44 117 GLU A N 1
ATOM 860 C CA . GLU A 1 117 ? 12.849 6.085 3.298 1.00 93.44 117 GLU A CA 1
ATOM 861 C C . GLU A 1 117 ? 12.057 4.778 3.355 1.00 93.44 117 GLU A C 1
ATOM 863 O O . GLU A 1 117 ? 12.499 3.747 2.839 1.00 93.44 117 GLU A O 1
ATOM 868 N N . SER A 1 118 ? 10.915 4.820 4.042 1.00 92.19 118 SER A N 1
ATOM 869 C CA . SER A 1 118 ? 10.108 3.653 4.402 1.00 92.19 118 SER A CA 1
ATOM 870 C C . SER A 1 118 ? 8.772 3.631 3.664 1.00 92.19 118 SER A C 1
ATOM 872 O O . SER A 1 118 ? 8.132 4.669 3.495 1.00 92.19 118 SER A O 1
ATOM 874 N N . TYR A 1 119 ? 8.341 2.433 3.268 1.00 92.25 119 TYR A N 1
ATOM 875 C CA . TYR A 1 119 ? 7.064 2.187 2.600 1.00 92.25 119 TYR A CA 1
ATOM 876 C C . TYR A 1 119 ? 6.334 0.981 3.221 1.00 92.25 119 TYR A C 1
ATOM 878 O O . TYR A 1 119 ? 6.995 -0.042 3.444 1.00 92.25 119 TYR A O 1
ATOM 886 N N . PRO A 1 120 ? 5.004 1.057 3.451 1.00 88.00 120 PRO A N 1
ATOM 887 C CA . PRO A 1 120 ? 4.119 2.189 3.131 1.00 88.00 120 PRO A CA 1
ATOM 888 C C . PRO A 1 120 ? 4.429 3.447 3.964 1.00 88.00 120 PRO A C 1
ATOM 890 O O . PRO A 1 120 ? 5.005 3.353 5.045 1.00 88.00 120 PRO A O 1
ATOM 893 N N . ARG A 1 121 ? 4.108 4.634 3.420 1.00 84.19 121 ARG A N 1
ATOM 894 C CA . ARG A 1 121 ? 4.375 5.922 4.097 1.00 84.19 121 ARG A CA 1
ATOM 895 C C . ARG A 1 121 ? 3.445 6.151 5.285 1.00 84.19 121 ARG A C 1
ATOM 897 O O . ARG A 1 121 ? 3.869 6.690 6.299 1.00 84.19 121 ARG A O 1
ATOM 904 N N . GLN A 1 122 ? 2.185 5.755 5.134 1.00 80.88 122 GLN A N 1
ATOM 905 C CA . GLN A 1 122 ? 1.194 5.730 6.203 1.00 80.88 122 GLN A CA 1
ATOM 906 C C . GLN A 1 122 ? 1.089 4.294 6.706 1.00 80.88 122 GLN A C 1
ATOM 908 O O . GLN A 1 122 ? 0.918 3.370 5.909 1.00 80.88 122 GLN A O 1
ATOM 913 N N . LEU A 1 123 ? 1.253 4.105 8.014 1.00 85.19 123 LEU A N 1
ATOM 914 C CA . LEU A 1 123 ? 1.174 2.785 8.626 1.00 85.19 123 LEU A CA 1
ATOM 915 C C . LEU A 1 123 ? -0.301 2.445 8.901 1.00 85.19 123 LEU A C 1
ATOM 917 O O . LEU A 1 123 ? -1.014 3.282 9.467 1.00 85.19 123 LEU A O 1
ATOM 921 N N . PRO A 1 124 ? -0.775 1.257 8.490 1.00 82.62 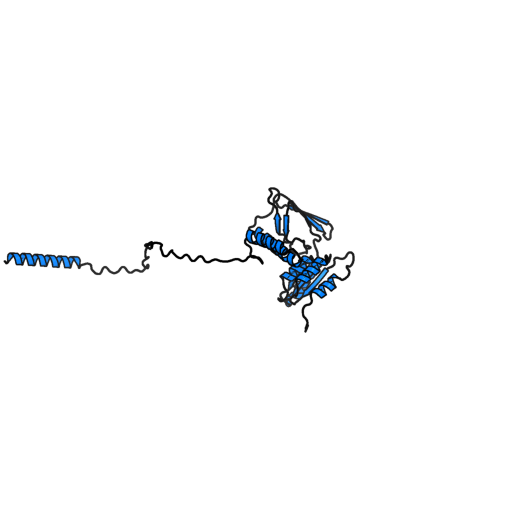124 PRO A N 1
ATOM 922 C CA . PRO A 1 124 ? -2.098 0.779 8.870 1.00 82.62 124 PRO A CA 1
ATOM 923 C C . PRO A 1 124 ? -2.095 0.324 10.335 1.00 82.62 124 PRO A C 1
ATOM 925 O O . PRO A 1 124 ? -1.034 0.124 10.933 1.00 82.62 124 PRO A O 1
ATOM 928 N N . ASP A 1 125 ? -3.284 0.113 10.896 1.00 85.56 125 ASP A N 1
ATOM 929 C CA . ASP A 1 125 ? -3.420 -0.594 12.169 1.00 85.56 125 ASP A CA 1
ATOM 930 C C . ASP A 1 125 ? -3.046 -2.080 11.998 1.00 85.56 125 ASP A C 1
ATOM 932 O O . ASP A 1 125 ? -3.222 -2.668 10.929 1.00 85.56 125 ASP A O 1
ATOM 936 N N . LEU A 1 126 ? -2.528 -2.703 13.059 1.00 87.25 126 LEU A N 1
ATOM 937 C CA . LEU A 1 126 ? -2.183 -4.123 13.072 1.00 87.25 126 LEU A CA 1
ATOM 938 C C . LEU A 1 126 ? -3.330 -4.939 13.663 1.00 87.25 126 LEU A C 1
ATOM 940 O O . LEU A 1 126 ? -3.673 -4.802 14.842 1.00 87.25 126 LEU A O 1
ATOM 944 N N . TYR A 1 127 ? -3.866 -5.845 12.856 1.00 83.88 127 TYR A N 1
ATOM 945 C CA . TYR A 1 127 ? -4.920 -6.769 13.252 1.00 83.88 127 TYR A CA 1
ATOM 946 C C . TYR A 1 127 ? -4.364 -8.166 13.536 1.00 83.88 127 TYR A C 1
ATOM 948 O O . TYR A 1 127 ? -3.305 -8.557 13.044 1.00 83.88 127 TYR A O 1
ATOM 956 N N . ALA A 1 128 ? -5.083 -8.938 14.350 1.00 82.25 128 ALA A N 1
ATOM 957 C CA . ALA A 1 128 ? -4.682 -10.304 14.665 1.00 82.25 128 ALA A CA 1
ATOM 958 C C . ALA A 1 128 ? -4.609 -11.174 13.396 1.00 82.25 128 ALA A C 1
ATOM 960 O O . ALA A 1 128 ? -5.546 -11.209 12.604 1.00 82.25 128 ALA A O 1
ATOM 961 N N . GLY A 1 129 ? -3.504 -11.908 13.232 1.00 78.12 129 GLY A N 1
ATOM 962 C CA . GLY A 1 129 ? -3.302 -12.833 12.112 1.00 78.12 129 GLY A CA 1
ATOM 963 C C . GLY A 1 129 ? -2.721 -12.210 10.839 1.00 78.12 129 GLY A C 1
ATOM 964 O O . GLY A 1 129 ? -2.374 -12.959 9.929 1.00 78.12 129 GLY A O 1
ATOM 965 N N . GLU A 1 130 ? -2.542 -10.886 10.784 1.00 76.56 130 GLU A N 1
ATOM 966 C CA . GLU A 1 130 ? -1.974 -10.203 9.619 1.00 76.56 130 GLU A CA 1
ATOM 967 C C . GLU A 1 130 ? -0.632 -9.532 9.956 1.00 76.56 130 GLU A C 1
ATOM 969 O O . GLU A 1 130 ? -0.562 -8.693 10.856 1.00 76.56 130 GLU A O 1
ATOM 974 N N . PRO A 1 131 ? 0.464 -9.883 9.261 1.00 85.81 131 PRO A N 1
ATOM 975 C CA . PRO A 1 131 ? 1.742 -9.212 9.450 1.00 85.81 131 PRO A CA 1
ATOM 976 C C . PRO A 1 131 ? 1.784 -7.856 8.730 1.00 85.81 131 PRO A C 1
ATOM 978 O O . PRO A 1 131 ? 1.449 -7.754 7.549 1.00 85.81 131 PRO A O 1
ATOM 981 N N . LEU A 1 132 ? 2.321 -6.831 9.399 1.00 85.50 132 LEU A N 1
ATOM 982 C CA . LEU A 1 132 ? 2.705 -5.578 8.748 1.00 85.50 132 LEU A CA 1
ATOM 983 C C . LEU A 1 132 ? 4.067 -5.735 8.064 1.00 85.50 132 LEU A C 1
ATOM 985 O O . LEU A 1 132 ? 5.096 -5.910 8.719 1.00 85.50 132 LEU A O 1
ATOM 989 N N . TRP A 1 133 ? 4.077 -5.616 6.737 1.00 88.19 133 TRP A N 1
ATOM 990 C CA . TRP A 1 133 ? 5.302 -5.598 5.943 1.00 88.19 133 TRP A CA 1
ATOM 991 C C . TRP A 1 133 ? 5.772 -4.172 5.693 1.00 88.19 133 TRP A C 1
ATOM 993 O O . TRP A 1 133 ? 5.069 -3.372 5.076 1.00 88.19 133 TRP A O 1
ATOM 1003 N N . LEU A 1 134 ? 7.002 -3.888 6.109 1.00 90.06 134 LEU A N 1
ATOM 1004 C CA . LEU A 1 134 ? 7.638 -2.591 5.939 1.00 90.06 134 LEU A CA 1
ATOM 1005 C C . LEU A 1 134 ? 8.952 -2.747 5.180 1.00 90.06 134 LEU A C 1
ATOM 1007 O O . LEU A 1 134 ? 9.784 -3.586 5.525 1.00 90.06 134 LEU A O 1
ATOM 1011 N N . THR A 1 135 ? 9.145 -1.933 4.149 1.00 93.25 135 THR A N 1
ATOM 1012 C CA . THR A 1 135 ? 10.392 -1.907 3.379 1.00 93.25 135 THR A CA 1
ATOM 1013 C C . THR A 1 135 ? 11.046 -0.550 3.493 1.00 93.25 135 THR A C 1
ATOM 1015 O O . THR A 1 135 ? 10.435 0.454 3.127 1.00 93.25 135 THR A O 1
ATOM 1018 N N . THR A 1 136 ? 12.306 -0.532 3.921 1.00 92.12 136 THR A N 1
ATOM 1019 C CA . THR A 1 136 ? 12.998 0.709 4.275 1.00 92.12 136 THR A CA 1
ATOM 1020 C C . THR A 1 136 ? 14.394 0.750 3.689 1.00 92.12 136 THR A C 1
ATOM 1022 O O . THR A 1 136 ? 15.153 -0.213 3.800 1.00 92.12 136 THR A O 1
ATOM 1025 N N . ARG A 1 137 ? 14.753 1.895 3.109 1.00 91.44 137 ARG A N 1
ATOM 1026 C CA . ARG A 1 137 ? 16.135 2.239 2.781 1.00 91.44 137 ARG A CA 1
ATOM 1027 C C . ARG A 1 137 ? 16.667 3.167 3.863 1.00 91.44 137 ARG A C 1
ATOM 1029 O O . ARG A 1 137 ? 16.130 4.253 4.053 1.00 91.44 137 ARG A O 1
ATOM 1036 N N . LEU A 1 138 ? 17.716 2.730 4.548 1.00 88.31 138 LEU A N 1
ATOM 1037 C CA . LEU A 1 138 ? 18.471 3.552 5.490 1.00 88.31 138 LEU A CA 1
ATOM 1038 C C . LEU A 1 138 ? 19.668 4.164 4.767 1.00 88.31 138 LEU A C 1
ATOM 1040 O O . LEU A 1 138 ? 20.272 3.513 3.909 1.00 88.31 138 LEU A O 1
ATOM 1044 N N . ASP A 1 139 ? 20.014 5.403 5.106 1.00 82.56 139 ASP A N 1
ATOM 1045 C CA . ASP A 1 139 ? 21.220 6.021 4.560 1.00 82.56 139 ASP A CA 1
ATOM 1046 C C . ASP A 1 139 ? 22.490 5.276 5.023 1.00 82.56 139 ASP A C 1
ATOM 1048 O O . ASP A 1 139 ? 22.550 4.775 6.154 1.00 82.56 139 ASP A O 1
ATOM 1052 N N . PRO A 1 140 ? 23.512 5.164 4.152 1.00 69.44 140 PRO A N 1
ATOM 1053 C CA . PRO A 1 140 ? 24.721 4.412 4.453 1.00 69.44 140 PRO A CA 1
ATOM 1054 C C . PRO A 1 140 ? 25.490 5.056 5.614 1.00 69.44 140 PRO A C 1
ATOM 1056 O O . PRO A 1 140 ? 25.967 6.184 5.525 1.00 69.44 140 PRO A O 1
ATOM 1059 N N . GLY A 1 141 ? 25.640 4.310 6.709 1.00 66.62 141 GLY A N 1
ATOM 1060 C CA . GLY A 1 141 ? 26.411 4.722 7.877 1.00 66.62 141 GLY A CA 1
ATOM 1061 C C . GLY A 1 141 ? 26.654 3.553 8.829 1.00 66.62 141 GLY A C 1
ATOM 1062 O O . GLY A 1 141 ? 25.755 2.753 9.087 1.00 66.62 141 GLY A O 1
ATOM 1063 N N . ALA A 1 142 ? 27.869 3.463 9.378 1.00 52.78 142 ALA A N 1
ATOM 1064 C CA . ALA A 1 142 ? 28.369 2.319 10.154 1.00 52.78 142 ALA A CA 1
ATOM 1065 C C . ALA A 1 142 ? 27.549 1.950 11.414 1.00 52.78 142 ALA A C 1
ATOM 1067 O O . ALA A 1 142 ? 27.787 0.903 12.005 1.00 52.78 142 ALA A O 1
ATOM 1068 N N . LYS A 1 143 ? 26.580 2.783 11.823 1.00 59.53 143 LYS A N 1
ATOM 1069 C CA . LYS A 1 143 ? 25.714 2.564 12.995 1.00 59.53 143 LYS A CA 1
ATOM 1070 C C . LYS A 1 143 ? 24.276 2.149 12.655 1.00 59.53 143 LYS A C 1
ATOM 1072 O O . LYS A 1 143 ? 23.523 1.821 13.565 1.00 59.53 143 LYS A O 1
ATOM 1077 N N . ALA A 1 144 ? 23.874 2.135 11.381 1.00 61.56 144 ALA A N 1
ATOM 1078 C CA . ALA A 1 144 ? 22.487 1.839 11.003 1.00 61.56 144 ALA A CA 1
ATOM 1079 C C . ALA A 1 144 ? 22.104 0.365 11.245 1.00 61.56 144 ALA A C 1
ATOM 1081 O O . ALA A 1 144 ? 20.998 0.085 11.684 1.00 61.56 144 ALA A O 1
ATOM 1082 N N . ILE A 1 145 ? 23.028 -0.579 11.037 1.00 62.78 145 ILE A N 1
ATOM 1083 C CA . ILE A 1 145 ? 22.756 -2.022 11.203 1.00 62.78 145 ILE A CA 1
ATOM 1084 C C . ILE A 1 145 ? 22.969 -2.479 12.658 1.00 62.78 145 ILE A C 1
ATOM 1086 O O . ILE A 1 145 ? 22.328 -3.415 13.115 1.00 62.78 145 ILE A O 1
ATOM 1090 N N . SER A 1 146 ? 23.825 -1.794 13.423 1.00 63.19 146 SER A N 1
ATOM 1091 C CA . SER A 1 146 ? 24.096 -2.103 14.837 1.00 63.19 146 SER A CA 1
ATOM 1092 C C . SER A 1 146 ? 23.183 -1.363 15.822 1.00 63.19 146 SER A C 1
ATOM 1094 O O . SER A 1 146 ? 23.427 -1.399 17.026 1.00 63.19 146 SER A O 1
ATOM 1096 N N . SER A 1 147 ? 22.190 -0.624 15.329 1.00 77.00 147 SER A N 1
ATOM 1097 C CA . SER A 1 147 ? 21.285 0.186 16.147 1.00 77.00 147 SER A CA 1
ATOM 1098 C C . SER A 1 147 ? 19.948 -0.513 16.378 1.00 77.00 147 SER A C 1
ATOM 1100 O O . SER A 1 147 ? 19.699 -1.637 15.929 1.00 77.00 147 SER A O 1
ATOM 1102 N N . THR A 1 148 ? 19.096 0.147 17.150 1.00 85.50 148 THR A N 1
ATOM 1103 C CA . THR A 1 148 ? 17.754 -0.313 17.466 1.00 85.50 148 THR A CA 1
ATOM 1104 C C . THR A 1 148 ? 16.712 0.528 16.740 1.00 85.50 148 THR A C 1
ATOM 1106 O O . THR A 1 148 ? 16.872 1.732 16.550 1.00 85.50 148 THR A O 1
ATOM 1109 N N . LEU A 1 149 ? 15.628 -0.129 16.349 1.00 88.81 149 LEU A N 1
ATOM 1110 C CA . LEU A 1 149 ? 14.415 0.469 15.820 1.00 88.81 149 LEU A CA 1
ATOM 1111 C C . LEU A 1 149 ? 13.427 0.680 16.969 1.00 88.81 149 LEU A C 1
ATOM 1113 O O . LEU A 1 149 ? 13.121 -0.273 17.688 1.00 88.81 149 LEU A O 1
ATOM 1117 N N . GLY A 1 150 ? 12.927 1.901 17.140 1.00 91.50 150 GLY A N 1
ATOM 1118 C CA . GLY A 1 150 ? 11.840 2.182 18.075 1.00 91.50 150 GLY A CA 1
ATOM 1119 C C . GLY A 1 150 ? 10.486 1.995 17.398 1.00 91.50 150 GLY A C 1
ATOM 1120 O O . GLY A 1 150 ? 10.271 2.489 16.296 1.00 91.50 150 GLY A O 1
ATOM 1121 N N . VAL A 1 151 ? 9.559 1.306 18.054 1.00 93.69 151 VAL A N 1
ATOM 1122 C CA . VAL A 1 151 ? 8.164 1.189 17.616 1.00 93.69 151 VAL A CA 1
ATOM 1123 C C . VAL A 1 151 ? 7.272 1.674 18.748 1.00 93.69 151 VAL A C 1
ATOM 1125 O O . VAL A 1 151 ? 7.380 1.192 19.877 1.00 93.69 151 VAL A O 1
ATOM 1128 N N . LYS A 1 152 ? 6.389 2.626 18.455 1.00 94.75 152 LYS A N 1
ATOM 1129 C CA . LYS A 1 152 ? 5.331 3.082 19.361 1.00 94.75 152 LYS A CA 1
ATOM 1130 C C . LYS A 1 152 ? 3.984 2.710 18.766 1.00 94.75 152 LYS A C 1
ATOM 1132 O O . LYS A 1 152 ? 3.808 2.786 17.554 1.00 94.75 152 LYS A O 1
ATOM 1137 N N . ALA A 1 153 ? 3.054 2.307 19.616 1.00 93.44 153 ALA A N 1
ATOM 1138 C CA . ALA A 1 153 ? 1.687 2.006 19.218 1.00 93.44 153 ALA A CA 1
ATOM 1139 C C . ALA A 1 153 ? 0.740 2.146 20.410 1.00 93.44 153 ALA A C 1
ATOM 1141 O O . ALA A 1 153 ? 1.179 2.209 21.560 1.00 93.44 153 ALA A O 1
ATOM 1142 N N . THR A 1 154 ? -0.555 2.107 20.146 1.00 90.31 154 THR A N 1
ATOM 1143 C CA . THR A 1 154 ? -1.606 1.999 21.155 1.00 90.31 154 THR A CA 1
ATOM 1144 C C . THR A 1 154 ? -2.202 0.594 21.101 1.00 90.31 154 THR A C 1
ATOM 1146 O O . THR A 1 154 ? -2.699 0.160 20.064 1.00 90.31 154 THR A O 1
ATOM 1149 N N . SER A 1 155 ? -2.137 -0.128 22.219 1.00 89.62 155 SER A N 1
ATOM 1150 C CA . SER A 1 155 ? -2.770 -1.440 22.412 1.00 89.62 155 SER A CA 1
ATOM 1151 C C . SER A 1 155 ? -4.019 -1.317 23.288 1.00 89.62 155 SER A C 1
ATOM 1153 O O . SER A 1 155 ? -4.213 -0.298 23.955 1.00 89.62 155 SER A O 1
ATOM 1155 N N . ALA A 1 156 ? -4.819 -2.383 23.384 1.00 82.81 156 ALA A N 1
ATOM 1156 C CA . ALA A 1 156 ? -5.961 -2.441 24.305 1.00 82.81 156 ALA A CA 1
ATOM 1157 C C . ALA A 1 156 ? -5.569 -2.204 25.782 1.00 82.81 156 ALA A C 1
ATOM 1159 O O . ALA A 1 156 ? -6.362 -1.683 26.561 1.00 82.81 156 ALA A O 1
ATOM 1160 N N . SER A 1 157 ? -4.332 -2.543 26.166 1.00 84.94 157 SER A N 1
ATOM 1161 C CA . SER A 1 157 ? -3.778 -2.314 27.510 1.00 84.94 157 SER A CA 1
ATOM 1162 C C . SER A 1 157 ? -3.102 -0.946 27.697 1.00 84.94 157 SER A C 1
ATOM 1164 O O . SER A 1 157 ? -2.540 -0.685 28.759 1.00 84.94 157 SER A O 1
ATOM 1166 N N . GLY A 1 158 ? -3.132 -0.073 26.685 1.00 88.69 158 GLY A N 1
ATOM 1167 C CA . GLY A 1 158 ? -2.495 1.245 26.700 1.00 88.69 158 GLY A CA 1
ATOM 1168 C C . GLY A 1 158 ? -1.305 1.362 25.743 1.00 88.69 158 GLY A C 1
ATOM 1169 O O . GLY A 1 158 ? -1.143 0.570 24.811 1.00 88.69 158 GLY A O 1
ATOM 1170 N N . GLY A 1 159 ? -0.476 2.386 25.957 1.00 92.81 159 GLY A N 1
ATOM 1171 C CA . GLY A 1 159 ? 0.661 2.692 25.088 1.00 92.81 159 GLY A CA 1
ATOM 1172 C C . GLY A 1 159 ? 1.731 1.598 25.107 1.00 92.81 159 GLY A C 1
ATOM 1173 O O . GLY A 1 159 ? 2.256 1.245 26.162 1.00 92.81 159 GLY A O 1
ATOM 1174 N N . LEU A 1 160 ? 2.087 1.103 23.926 1.00 93.88 160 LEU A N 1
ATOM 1175 C CA . LEU A 1 160 ? 3.144 0.130 23.701 1.00 93.88 160 LEU A CA 1
ATOM 1176 C C . LEU A 1 160 ? 4.398 0.829 23.169 1.00 93.88 160 LEU A C 1
ATOM 1178 O O . LEU A 1 160 ? 4.332 1.657 22.259 1.00 93.88 160 LEU A O 1
ATOM 1182 N N . LYS A 1 161 ? 5.558 0.454 23.714 1.00 94.94 161 LYS A N 1
ATOM 1183 C CA . LYS A 1 161 ? 6.874 0.820 23.181 1.00 94.94 161 LYS A CA 1
ATOM 1184 C C . LYS A 1 161 ? 7.714 -0.439 23.027 1.00 94.94 161 LYS A C 1
ATOM 1186 O O . LYS A 1 161 ? 7.951 -1.136 24.009 1.00 94.94 161 LYS A O 1
ATOM 1191 N N . LEU A 1 162 ? 8.163 -0.713 21.810 1.00 91.31 162 LEU A N 1
ATOM 1192 C CA . LEU A 1 162 ? 9.059 -1.818 21.495 1.00 91.31 162 LEU A CA 1
ATOM 1193 C C . LEU A 1 162 ? 10.373 -1.275 20.947 1.00 91.31 162 LEU A C 1
ATOM 1195 O O . LEU A 1 162 ? 10.400 -0.275 20.231 1.00 91.31 162 LEU A O 1
ATOM 1199 N N . THR A 1 163 ? 11.453 -1.980 21.256 1.00 91.44 163 THR A N 1
ATOM 1200 C CA . THR A 1 163 ? 12.785 -1.692 20.730 1.00 91.44 163 THR A CA 1
ATOM 1201 C C . THR A 1 163 ? 13.289 -2.950 20.041 1.00 91.44 163 THR A C 1
ATOM 1203 O O . THR A 1 163 ? 13.516 -3.964 20.700 1.00 91.44 163 THR A O 1
ATOM 1206 N N . LEU A 1 164 ? 13.441 -2.900 18.719 1.00 88.12 164 LEU A N 1
ATOM 1207 C CA . LEU A 1 164 ? 13.848 -4.044 17.906 1.00 88.12 164 LEU A CA 1
ATOM 1208 C C . LEU A 1 164 ? 15.315 -3.885 17.473 1.00 88.12 164 LEU A C 1
ATOM 1210 O O . LEU A 1 164 ? 15.651 -2.890 16.830 1.00 88.12 164 LEU A O 1
ATOM 1214 N N . PRO A 1 165 ? 16.216 -4.824 17.807 1.00 86.50 165 PRO A N 1
ATOM 1215 C CA . PRO A 1 165 ? 17.608 -4.754 17.374 1.00 86.50 165 PRO A CA 1
ATOM 1216 C C . PRO A 1 165 ? 17.734 -5.078 15.880 1.00 86.50 165 PRO A C 1
ATOM 1218 O O . PRO A 1 165 ? 17.366 -6.171 15.449 1.00 86.50 165 PRO A O 1
ATOM 1221 N N . LEU A 1 166 ? 18.320 -4.168 15.095 1.00 82.56 166 LEU A N 1
ATOM 1222 C CA . LEU A 1 166 ? 18.578 -4.397 13.664 1.00 82.56 166 LEU A CA 1
ATOM 1223 C C . LEU A 1 166 ? 19.777 -5.328 13.420 1.00 82.56 166 LEU A C 1
ATOM 1225 O O . LEU A 1 166 ? 19.922 -5.877 12.330 1.00 82.56 166 LEU A O 1
ATOM 1229 N N . ALA A 1 167 ? 20.592 -5.573 14.450 1.00 78.06 167 ALA A N 1
ATOM 1230 C CA . ALA A 1 167 ? 21.783 -6.417 14.374 1.00 78.06 167 ALA A CA 1
ATOM 1231 C C . ALA A 1 167 ? 21.485 -7.888 14.021 1.00 78.06 167 ALA A C 1
ATOM 1233 O O . ALA A 1 167 ? 22.364 -8.583 13.522 1.00 78.06 167 ALA A O 1
ATOM 1234 N N . HIS A 1 168 ? 20.254 -8.361 14.249 1.00 75.38 168 HIS A N 1
ATOM 1235 C CA . HIS A 1 168 ? 19.824 -9.721 13.897 1.00 75.38 168 HIS A CA 1
ATOM 1236 C C . HIS A 1 168 ? 19.235 -9.826 12.480 1.00 75.38 168 HIS A C 1
ATOM 1238 O O . HIS A 1 168 ? 18.650 -10.852 12.129 1.00 75.38 168 HIS A O 1
ATOM 1244 N N . ALA A 1 169 ? 19.348 -8.779 11.657 1.00 77.50 169 ALA A N 1
ATOM 1245 C CA . ALA A 1 169 ? 18.841 -8.806 10.292 1.00 77.50 169 ALA A CA 1
ATOM 1246 C C . ALA A 1 169 ? 19.568 -9.869 9.451 1.00 77.50 169 ALA A C 1
ATOM 1248 O O . ALA A 1 169 ? 20.795 -9.907 9.372 1.00 77.50 169 ALA A O 1
ATOM 1249 N N . THR A 1 170 ? 18.797 -10.729 8.786 1.00 84.00 170 THR A N 1
ATOM 1250 C CA . THR A 1 170 ? 19.341 -11.703 7.837 1.00 84.00 170 THR A CA 1
ATOM 1251 C C . THR A 1 170 ? 19.600 -11.024 6.498 1.00 84.00 170 THR A C 1
ATOM 1253 O O . THR A 1 170 ? 18.713 -10.380 5.936 1.00 84.00 170 THR A O 1
ATOM 1256 N N . ALA A 1 171 ? 20.813 -11.178 5.967 1.00 84.12 171 ALA A N 1
ATOM 1257 C CA . ALA A 1 171 ? 21.134 -10.688 4.635 1.00 84.12 171 ALA A CA 1
ATOM 1258 C C . ALA A 1 171 ? 20.287 -11.425 3.586 1.00 84.12 171 ALA A C 1
ATOM 1260 O O . ALA A 1 171 ? 20.260 -12.655 3.547 1.00 84.12 171 ALA A O 1
ATOM 1261 N N . ALA A 1 172 ? 19.610 -10.671 2.722 1.00 87.25 172 ALA A N 1
ATOM 1262 C CA . ALA A 1 172 ? 18.802 -11.219 1.642 1.00 87.25 172 ALA A CA 1
ATOM 1263 C C . ALA A 1 172 ? 19.028 -10.437 0.346 1.00 87.25 172 ALA A C 1
ATOM 1265 O O . ALA A 1 172 ? 19.127 -9.207 0.335 1.00 87.25 172 ALA A O 1
ATOM 1266 N N . ASN A 1 173 ? 19.077 -11.164 -0.767 1.00 89.19 173 ASN A N 1
ATOM 1267 C CA . ASN A 1 173 ? 19.203 -10.571 -2.091 1.00 89.19 173 ASN A CA 1
ATOM 1268 C C . ASN A 1 173 ? 17.846 -10.046 -2.578 1.00 89.19 173 ASN A C 1
ATOM 1270 O O . ASN A 1 173 ? 16.801 -10.632 -2.314 1.00 89.19 173 ASN A O 1
ATOM 1274 N N . GLY A 1 174 ? 17.860 -8.942 -3.326 1.00 89.94 174 GLY A N 1
ATOM 1275 C CA . GLY A 1 174 ? 16.656 -8.400 -3.963 1.00 89.94 174 GLY A CA 1
ATOM 1276 C C . GLY A 1 174 ? 15.806 -7.459 -3.102 1.00 89.94 174 GLY A C 1
ATOM 1277 O O . GLY A 1 174 ? 14.891 -6.846 -3.648 1.00 89.94 174 GLY A O 1
ATOM 1278 N N . LEU A 1 175 ? 16.137 -7.243 -1.820 1.00 91.75 175 LEU A N 1
ATOM 1279 C CA . LEU A 1 175 ? 15.427 -6.285 -0.952 1.00 91.75 175 LEU A CA 1
ATOM 1280 C C . LEU A 1 175 ? 15.374 -4.874 -1.555 1.00 91.75 175 LEU A C 1
ATOM 1282 O O . LEU A 1 175 ? 14.328 -4.230 -1.531 1.00 91.75 175 LEU A O 1
ATOM 1286 N N . ALA A 1 176 ? 16.465 -4.436 -2.192 1.00 92.88 176 ALA A N 1
ATOM 1287 C CA . ALA A 1 176 ? 16.521 -3.153 -2.889 1.00 92.88 176 ALA A CA 1
ATOM 1288 C C . ALA A 1 176 ? 15.466 -3.036 -4.004 1.00 92.88 176 ALA A C 1
ATOM 1290 O O . ALA A 1 176 ? 14.862 -1.981 -4.170 1.00 92.88 176 ALA A O 1
ATOM 1291 N N . LYS A 1 177 ? 15.189 -4.124 -4.740 1.00 95.31 177 LYS A N 1
ATOM 1292 C CA . LYS A 1 177 ? 14.150 -4.140 -5.783 1.00 95.31 177 LYS A CA 1
ATOM 1293 C C . LYS A 1 177 ? 12.746 -4.115 -5.184 1.00 95.31 177 LYS A C 1
ATOM 1295 O O . LYS A 1 177 ? 11.871 -3.469 -5.750 1.00 95.31 177 LYS A O 1
ATOM 1300 N N . ILE A 1 178 ? 12.524 -4.797 -4.057 1.00 95.00 178 ILE A N 1
ATOM 1301 C CA . ILE A 1 178 ? 11.230 -4.766 -3.355 1.00 95.00 178 ILE A CA 1
ATOM 1302 C C . ILE A 1 178 ? 10.955 -3.345 -2.856 1.00 95.00 178 ILE A C 1
ATOM 1304 O O . ILE A 1 178 ? 9.898 -2.793 -3.154 1.00 95.00 178 ILE A O 1
ATOM 1308 N N . TRP A 1 179 ? 11.928 -2.732 -2.180 1.00 95.81 179 TRP A N 1
ATOM 1309 C CA . TRP A 1 179 ? 11.842 -1.344 -1.734 1.00 95.81 179 TRP A CA 1
ATOM 1310 C C . TRP A 1 179 ? 11.579 -0.383 -2.902 1.00 95.81 179 TRP A C 1
ATOM 1312 O O . TRP A 1 179 ? 10.649 0.416 -2.846 1.00 95.81 179 TRP A O 1
ATOM 1322 N N . ALA A 1 180 ? 12.330 -0.508 -3.999 1.00 96.56 180 ALA A N 1
ATOM 1323 C CA . ALA A 1 180 ? 12.179 0.355 -5.167 1.00 96.56 180 ALA A CA 1
ATOM 1324 C C . ALA A 1 180 ? 10.803 0.213 -5.839 1.00 96.56 180 ALA A C 1
ATOM 1326 O O . ALA A 1 180 ? 10.216 1.213 -6.246 1.00 96.56 180 ALA A O 1
ATOM 1327 N N . ARG A 1 181 ? 10.239 -1.003 -5.901 1.00 95.44 181 ARG A N 1
ATOM 1328 C CA . ARG A 1 181 ? 8.858 -1.218 -6.370 1.00 95.44 181 ARG A CA 1
ATOM 1329 C C . ARG A 1 181 ? 7.839 -0.519 -5.473 1.00 95.44 181 ARG A C 1
ATOM 1331 O O . ARG A 1 181 ? 6.926 0.113 -5.990 1.00 95.44 181 ARG A O 1
ATOM 1338 N N . ARG A 1 182 ? 8.003 -0.600 -4.147 1.00 94.56 182 ARG A N 1
ATOM 1339 C CA . ARG A 1 182 ? 7.118 0.082 -3.186 1.00 94.56 182 ARG A CA 1
ATOM 1340 C C . ARG A 1 182 ? 7.233 1.603 -3.274 1.00 94.56 182 ARG A C 1
ATOM 1342 O O . ARG A 1 182 ? 6.211 2.280 -3.220 1.00 94.56 182 ARG A O 1
ATOM 1349 N N . LYS A 1 183 ? 8.442 2.128 -3.493 1.00 95.62 183 LYS A N 1
ATOM 1350 C CA . LYS A 1 183 ? 8.674 3.548 -3.781 1.00 95.62 183 LYS A CA 1
ATOM 1351 C C . LYS A 1 183 ? 7.931 4.000 -5.036 1.00 95.62 183 LYS A C 1
ATOM 1353 O O . LYS A 1 183 ? 7.191 4.973 -4.970 1.00 95.62 183 LYS A O 1
ATOM 1358 N N . ILE A 1 184 ? 8.104 3.287 -6.152 1.00 95.38 184 ILE A N 1
ATOM 1359 C CA . ILE A 1 184 ? 7.425 3.604 -7.418 1.00 95.38 184 ILE A CA 1
ATOM 1360 C C . ILE A 1 184 ? 5.909 3.583 -7.226 1.00 95.38 184 ILE A C 1
ATOM 1362 O O . ILE A 1 184 ? 5.261 4.561 -7.573 1.00 95.38 184 ILE A O 1
ATOM 1366 N N . GLN A 1 185 ? 5.369 2.537 -6.593 1.00 91.06 185 GLN A N 1
ATOM 1367 C CA . GLN A 1 185 ? 3.939 2.453 -6.298 1.00 91.06 185 GLN A CA 1
ATOM 1368 C C . GLN A 1 185 ? 3.471 3.663 -5.476 1.00 91.06 185 GLN A C 1
ATOM 1370 O O . GLN A 1 185 ? 2.508 4.315 -5.848 1.00 91.06 185 GLN A O 1
ATOM 1375 N N . SER A 1 186 ? 4.183 4.032 -4.406 1.00 90.75 186 SER A N 1
ATOM 1376 C CA . SER A 1 186 ? 3.815 5.195 -3.588 1.00 90.75 186 SER A CA 1
ATOM 1377 C C . SER A 1 186 ? 3.892 6.525 -4.344 1.00 90.75 186 SER A C 1
ATOM 1379 O O . SER A 1 186 ? 3.147 7.439 -3.997 1.00 90.75 186 SER A O 1
ATOM 1381 N N . LEU A 1 187 ? 4.814 6.672 -5.297 1.00 92.88 187 LEU A N 1
ATOM 1382 C CA . LEU A 1 187 ? 4.938 7.871 -6.129 1.00 92.88 187 LEU A CA 1
ATOM 1383 C C . LEU A 1 187 ? 3.801 7.944 -7.154 1.00 92.88 187 LEU A C 1
ATOM 1385 O O . LEU A 1 187 ? 3.195 8.995 -7.327 1.00 92.88 187 LEU A O 1
ATOM 1389 N N . GLU A 1 188 ? 3.477 6.819 -7.789 1.00 89.31 188 GLU A N 1
ATOM 1390 C CA . GLU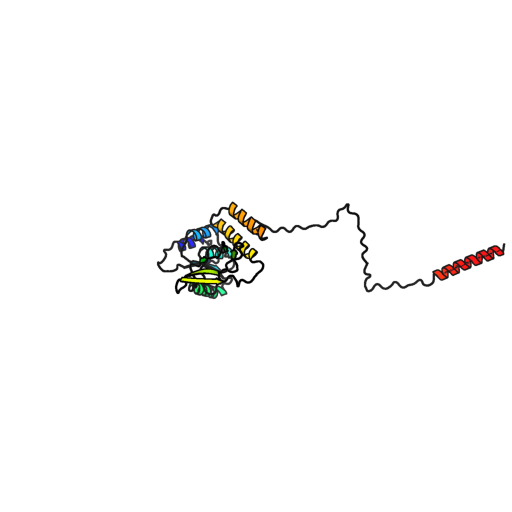 A 1 188 ? 2.343 6.709 -8.708 1.00 89.31 188 GLU A CA 1
ATOM 1391 C C . GLU A 1 188 ? 1.012 6.945 -7.979 1.00 89.31 188 GLU A C 1
ATOM 1393 O O . GLU A 1 188 ? 0.171 7.692 -8.471 1.00 89.31 188 GLU A O 1
ATOM 1398 N N . ASP A 1 189 ? 0.859 6.408 -6.768 1.00 83.38 189 ASP A N 1
ATOM 1399 C CA . ASP A 1 189 ? -0.295 6.666 -5.905 1.00 83.38 189 ASP A CA 1
ATOM 1400 C C . ASP A 1 189 ? -0.400 8.153 -5.507 1.00 83.38 189 ASP A C 1
ATOM 1402 O O . ASP A 1 189 ? -1.492 8.672 -5.287 1.00 83.38 189 ASP A O 1
ATOM 1406 N N . ALA A 1 190 ? 0.720 8.872 -5.394 1.00 85.94 190 ALA A N 1
ATOM 1407 C CA . ALA A 1 190 ? 0.694 10.298 -5.073 1.00 85.94 190 ALA A CA 1
ATOM 1408 C C . ALA A 1 190 ? 0.126 11.141 -6.230 1.00 85.94 190 ALA A C 1
ATOM 1410 O O . ALA A 1 190 ? -0.464 12.192 -5.982 1.00 85.94 190 ALA A O 1
ATOM 1411 N N . LEU A 1 191 ? 0.225 10.669 -7.481 1.00 86.12 191 LEU A N 1
ATOM 1412 C CA . LEU A 1 191 ? -0.385 11.344 -8.635 1.00 86.12 191 LEU A CA 1
ATOM 1413 C C . LEU A 1 191 ? -1.904 11.409 -8.514 1.00 86.12 191 LEU A C 1
ATOM 1415 O O . LEU A 1 191 ? -2.497 12.426 -8.862 1.00 86.12 191 LEU A O 1
ATOM 1419 N N . THR A 1 192 ? -2.537 10.355 -7.986 1.00 77.44 192 THR A N 1
ATOM 1420 C CA . THR A 1 192 ? -3.995 10.356 -7.783 1.00 77.44 192 THR A CA 1
ATOM 1421 C C . THR A 1 192 ? -4.426 11.344 -6.704 1.00 77.44 192 THR A C 1
ATOM 1423 O O . THR A 1 192 ? -5.591 11.713 -6.657 1.00 77.44 192 THR A O 1
ATOM 1426 N N . LEU A 1 193 ? -3.488 11.779 -5.858 1.00 77.50 193 LEU A N 1
ATOM 1427 C CA . LEU A 1 193 ? -3.709 12.754 -4.792 1.00 77.50 193 LEU A CA 1
ATOM 1428 C C . LEU A 1 193 ? -3.275 14.182 -5.176 1.00 77.50 193 LEU A C 1
ATOM 1430 O O . LEU A 1 193 ? -3.217 15.064 -4.320 1.00 77.50 193 LEU A O 1
ATOM 1434 N N . GLY A 1 194 ? -2.949 14.419 -6.453 1.00 83.62 194 GLY A N 1
ATOM 1435 C CA . GLY A 1 194 ? -2.589 15.741 -6.973 1.00 83.62 194 GLY A CA 1
ATOM 1436 C C . GLY A 1 194 ? -1.112 16.125 -6.836 1.00 83.62 194 GLY A C 1
ATOM 1437 O O . GLY A 1 194 ? -0.794 17.311 -6.898 1.00 83.62 194 GLY A O 1
ATOM 1438 N N . ALA A 1 195 ? -0.201 15.163 -6.644 1.00 88.38 195 ALA A N 1
ATOM 1439 C CA . ALA A 1 195 ? 1.236 15.439 -6.700 1.00 88.38 195 ALA A CA 1
ATOM 1440 C C . ALA A 1 195 ? 1.677 15.943 -8.090 1.00 88.38 195 ALA A C 1
ATOM 1442 O O . ALA A 1 195 ? 1.064 15.610 -9.107 1.00 88.38 195 ALA A O 1
ATOM 1443 N N . ASP A 1 196 ? 2.773 16.709 -8.136 1.00 94.50 196 ASP A N 1
ATOM 1444 C CA . ASP A 1 196 ? 3.352 17.203 -9.390 1.00 94.50 196 ASP A CA 1
ATOM 1445 C C . ASP A 1 196 ? 3.787 16.034 -10.287 1.00 94.50 196 ASP A C 1
ATOM 1447 O O . ASP A 1 196 ? 4.670 15.238 -9.943 1.00 94.50 196 ASP A O 1
ATOM 1451 N N . ALA A 1 197 ? 3.158 15.950 -11.460 1.00 94.38 197 ALA A N 1
ATOM 1452 C CA . ALA A 1 197 ? 3.384 14.888 -12.422 1.00 94.38 197 ALA A CA 1
ATOM 1453 C C . ALA A 1 197 ? 4.821 14.849 -12.951 1.00 94.38 197 ALA A C 1
ATOM 1455 O O . ALA A 1 197 ? 5.354 13.756 -13.154 1.00 94.38 197 ALA A O 1
ATOM 1456 N N . GLU A 1 198 ? 5.468 16.000 -13.140 1.00 95.69 198 GLU A N 1
ATOM 1457 C CA . GLU A 1 198 ? 6.843 16.050 -13.641 1.00 95.69 198 GLU A CA 1
ATOM 1458 C C . GLU A 1 198 ? 7.835 15.607 -12.567 1.00 95.69 198 GLU A C 1
ATOM 1460 O O . GLU A 1 198 ? 8.743 14.814 -12.841 1.00 95.69 198 GLU A O 1
ATOM 1465 N N . GLN A 1 199 ? 7.630 16.037 -11.319 1.00 96.00 199 GLN A N 1
ATOM 1466 C CA . GLN A 1 199 ? 8.451 15.579 -10.200 1.00 96.00 199 GLN A CA 1
ATOM 1467 C C . GLN A 1 199 ? 8.329 14.061 -10.018 1.00 96.00 199 GLN A C 1
ATOM 1469 O O . GLN A 1 199 ? 9.344 13.359 -9.987 1.00 96.00 199 GLN A O 1
ATOM 1474 N N . VAL A 1 200 ? 7.099 13.539 -9.962 1.00 95.88 200 VAL A N 1
ATOM 1475 C CA . VAL A 1 200 ? 6.859 12.098 -9.823 1.00 95.88 200 VAL A CA 1
ATOM 1476 C C . VAL A 1 200 ? 7.485 11.328 -10.980 1.00 95.88 200 VAL A C 1
ATOM 1478 O O . VAL A 1 200 ? 8.169 10.330 -10.751 1.00 95.88 200 VAL A O 1
ATOM 1481 N N . ARG A 1 201 ? 7.309 11.797 -12.219 1.00 96.44 201 ARG A N 1
ATOM 1482 C CA . ARG A 1 201 ? 7.901 11.166 -13.402 1.00 96.44 201 ARG A CA 1
ATOM 1483 C C . ARG A 1 201 ? 9.417 11.046 -13.276 1.00 96.44 201 ARG A C 1
ATOM 1485 O O . ARG A 1 201 ? 9.960 9.966 -13.519 1.00 96.44 201 ARG A O 1
ATOM 1492 N N . ASN A 1 202 ? 10.093 12.120 -12.877 1.00 97.44 202 ASN A N 1
ATOM 1493 C CA . ASN A 1 202 ? 11.547 12.138 -12.725 1.00 97.44 202 ASN A CA 1
ATOM 1494 C C . ASN A 1 202 ? 12.021 11.181 -11.620 1.00 97.44 202 ASN A C 1
ATOM 1496 O O . ASN A 1 202 ? 12.965 10.416 -11.831 1.00 97.44 202 ASN A O 1
ATOM 1500 N N . GLU A 1 203 ? 11.341 11.157 -10.472 1.00 96.69 203 GLU A N 1
ATOM 1501 C CA . GLU A 1 203 ? 11.679 10.255 -9.365 1.00 96.69 203 GLU A CA 1
ATOM 1502 C C . GLU A 1 203 ? 11.421 8.777 -9.698 1.00 96.69 203 GLU A C 1
ATOM 1504 O O . GLU A 1 203 ? 12.242 7.910 -9.366 1.00 96.69 203 GLU A O 1
ATOM 1509 N N . VAL A 1 204 ? 10.314 8.473 -10.384 1.00 97.06 204 VAL A N 1
ATOM 1510 C CA . VAL A 1 204 ? 9.996 7.114 -10.844 1.00 97.06 204 VAL A CA 1
ATOM 1511 C C . VAL A 1 204 ? 11.020 6.650 -11.874 1.00 97.06 204 VAL A C 1
ATOM 1513 O O . VAL A 1 204 ? 11.526 5.537 -11.744 1.00 97.06 204 VAL A O 1
ATOM 1516 N N . LEU A 1 205 ? 11.375 7.484 -12.859 1.00 97.25 205 LEU A N 1
ATOM 1517 C CA . LEU A 1 205 ? 12.405 7.161 -13.852 1.00 97.25 205 LEU A CA 1
ATOM 1518 C C . LEU A 1 205 ? 13.756 6.880 -13.186 1.00 97.25 205 LEU A C 1
ATOM 1520 O O . LEU A 1 205 ? 14.357 5.837 -13.445 1.00 97.25 205 LEU A O 1
ATOM 1524 N N . ALA A 1 206 ? 14.207 7.759 -12.288 1.00 97.25 206 ALA A N 1
ATOM 1525 C CA . ALA A 1 206 ? 15.468 7.586 -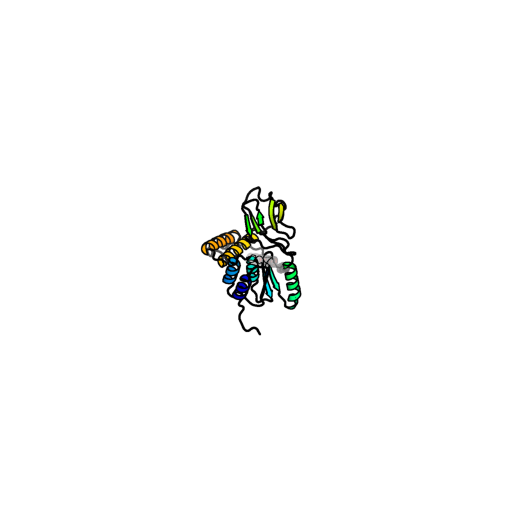11.572 1.00 97.25 206 ALA A CA 1
ATOM 1526 C C . ALA A 1 206 ? 15.491 6.281 -10.761 1.00 97.25 206 ALA A C 1
ATOM 1528 O O . ALA A 1 206 ? 16.445 5.503 -10.848 1.00 97.25 206 ALA A O 1
ATOM 1529 N N . THR A 1 207 ? 14.417 6.001 -10.018 1.00 97.00 207 THR A N 1
ATOM 1530 C CA . THR A 1 207 ? 14.293 4.786 -9.201 1.00 97.00 207 THR A CA 1
ATOM 1531 C C . THR A 1 207 ? 14.242 3.531 -10.078 1.00 97.00 207 THR A C 1
ATOM 1533 O O . THR A 1 207 ? 14.951 2.555 -9.821 1.00 97.00 207 THR A O 1
ATOM 1536 N N . ALA A 1 208 ? 13.435 3.550 -11.140 1.00 97.06 208 ALA A N 1
ATOM 1537 C CA . ALA A 1 208 ? 13.241 2.410 -12.026 1.00 97.06 208 ALA A CA 1
ATOM 1538 C C . ALA A 1 208 ? 14.523 2.049 -12.786 1.00 97.06 208 ALA A C 1
ATOM 1540 O O . ALA A 1 208 ? 14.895 0.877 -12.824 1.00 97.06 208 ALA A O 1
ATOM 1541 N N . LEU A 1 209 ? 15.236 3.040 -13.329 1.00 96.25 209 LEU A N 1
ATOM 1542 C CA . LEU A 1 209 ? 16.499 2.824 -14.037 1.00 96.25 209 LEU A CA 1
ATOM 1543 C C . LEU A 1 209 ? 17.602 2.326 -13.094 1.00 96.25 209 LEU A C 1
ATOM 1545 O O . LEU A 1 209 ? 18.276 1.352 -13.423 1.00 96.25 209 LEU A O 1
ATOM 1549 N N . THR A 1 210 ? 17.730 2.917 -11.899 1.00 96.00 210 THR A N 1
ATOM 1550 C CA . THR A 1 210 ? 18.730 2.508 -10.891 1.00 96.00 210 THR A CA 1
ATOM 1551 C C . THR A 1 210 ? 18.556 1.052 -10.456 1.00 96.00 210 THR A C 1
ATOM 1553 O O . THR A 1 210 ? 19.534 0.342 -10.229 1.00 96.00 210 THR A O 1
ATOM 1556 N N . HIS A 1 211 ? 17.311 0.581 -10.344 1.00 95.50 211 HIS A N 1
ATOM 1557 C CA . HIS A 1 211 ? 17.001 -0.768 -9.862 1.00 95.50 211 HIS A CA 1
ATOM 1558 C C . HIS A 1 211 ? 16.612 -1.763 -10.968 1.00 95.50 211 HIS A C 1
ATOM 1560 O O . HIS A 1 211 ? 16.252 -2.905 -10.658 1.00 95.50 211 HIS A O 1
ATOM 1566 N N . HIS A 1 212 ? 16.711 -1.358 -12.240 1.00 94.94 212 HIS A N 1
ATOM 1567 C CA . HIS A 1 212 ? 16.312 -2.135 -13.418 1.00 94.94 212 HIS A CA 1
ATOM 1568 C C . HIS A 1 212 ? 14.874 -2.674 -13.324 1.00 94.94 212 HIS A C 1
ATOM 1570 O O . HIS A 1 212 ? 14.622 -3.874 -13.463 1.00 94.94 212 HIS A O 1
ATOM 1576 N N . LEU A 1 213 ? 13.930 -1.780 -13.034 1.00 95.81 213 LEU A N 1
ATOM 1577 C CA . LEU A 1 213 ? 12.505 -2.074 -12.931 1.00 95.81 213 LEU A CA 1
ATOM 1578 C C . LEU A 1 213 ? 11.747 -1.531 -14.145 1.00 95.81 213 LEU A C 1
ATOM 1580 O O . LEU A 1 213 ? 12.060 -0.463 -14.668 1.00 95.81 213 LEU A O 1
ATOM 1584 N N . VAL A 1 214 ? 10.721 -2.275 -14.553 1.00 94.75 214 VAL A N 1
ATOM 1585 C CA . VAL A 1 214 ? 9.671 -1.802 -15.461 1.00 94.75 214 VAL A CA 1
ATOM 1586 C C . VAL A 1 214 ? 8.664 -1.011 -14.625 1.00 94.75 214 VAL A C 1
ATOM 1588 O O . VAL A 1 214 ? 8.255 -1.478 -13.560 1.00 94.75 214 VAL A O 1
ATOM 1591 N N . SER A 1 215 ? 8.299 0.178 -15.087 1.00 93.88 215 SER A N 1
ATOM 1592 C CA . SER A 1 215 ? 7.327 1.082 -14.464 1.00 93.88 215 SER A CA 1
ATOM 1593 C C . SER A 1 215 ? 6.424 1.683 -15.537 1.00 93.88 215 SER A C 1
ATOM 1595 O O . SER A 1 215 ? 6.587 1.394 -16.722 1.00 93.88 215 SER A O 1
ATOM 1597 N N . ARG A 1 216 ? 5.511 2.584 -15.157 1.00 91.12 216 ARG A N 1
ATOM 1598 C CA . ARG A 1 216 ? 4.730 3.364 -16.128 1.00 91.12 216 ARG A CA 1
ATOM 1599 C C . ARG A 1 216 ? 5.592 4.115 -17.157 1.00 91.12 216 ARG A C 1
ATOM 1601 O O . ARG A 1 216 ? 5.109 4.405 -18.249 1.00 91.12 216 ARG A O 1
ATOM 1608 N N . TYR A 1 217 ? 6.846 4.433 -16.820 1.00 94.50 217 TYR A N 1
ATOM 1609 C CA . TYR A 1 217 ? 7.747 5.234 -17.657 1.00 94.50 217 TYR A CA 1
ATOM 1610 C C . TYR A 1 217 ? 8.972 4.470 -18.183 1.00 94.50 217 TYR A C 1
ATOM 1612 O O . TYR A 1 217 ? 9.794 5.064 -18.880 1.00 94.50 217 TYR A O 1
ATOM 1620 N N . THR A 1 218 ? 9.129 3.181 -17.868 1.00 95.06 218 THR A N 1
ATOM 1621 C CA . THR A 1 218 ? 10.252 2.359 -18.346 1.00 95.06 218 THR A CA 1
ATOM 1622 C C . THR A 1 218 ? 9.762 1.039 -18.924 1.00 95.06 218 THR A C 1
ATOM 1624 O O . THR A 1 218 ? 8.839 0.417 -18.410 1.00 95.06 218 THR A O 1
ATOM 1627 N N . SER A 1 219 ? 10.429 0.568 -19.972 1.00 93.56 219 SER A N 1
ATOM 1628 C CA . SER A 1 219 ? 10.112 -0.692 -20.646 1.00 93.56 219 SER A CA 1
ATOM 1629 C C . SER A 1 219 ? 11.387 -1.476 -20.929 1.00 93.56 219 SER A C 1
ATOM 1631 O O . SER A 1 219 ? 12.433 -0.900 -21.227 1.00 93.56 219 SER A O 1
ATOM 1633 N N . PHE A 1 220 ? 11.307 -2.802 -20.825 1.00 92.38 220 PHE A N 1
ATOM 1634 C CA . PHE A 1 220 ? 12.422 -3.682 -21.151 1.00 92.38 220 PHE A CA 1
ATOM 1635 C C . PHE A 1 220 ? 12.423 -3.967 -22.654 1.00 92.38 220 PHE A C 1
ATOM 1637 O O . PHE A 1 220 ? 11.437 -4.476 -23.184 1.00 92.38 220 PHE A O 1
ATOM 1644 N N . VAL A 1 221 ? 13.519 -3.637 -23.338 1.00 91.44 221 VAL A N 1
ATOM 1645 C CA . VAL A 1 221 ? 13.677 -3.866 -24.780 1.00 91.44 221 VAL A CA 1
ATOM 1646 C C . VAL A 1 221 ? 14.784 -4.889 -24.990 1.00 91.44 221 VAL A C 1
ATOM 1648 O O . VAL A 1 221 ? 15.932 -4.655 -24.617 1.00 91.44 221 VAL A O 1
ATOM 1651 N N . ALA A 1 222 ? 14.439 -6.027 -25.590 1.00 89.50 222 ALA A N 1
ATOM 1652 C CA . ALA A 1 222 ? 15.415 -7.012 -26.032 1.00 89.50 222 ALA A CA 1
ATOM 1653 C C . ALA A 1 222 ? 15.896 -6.639 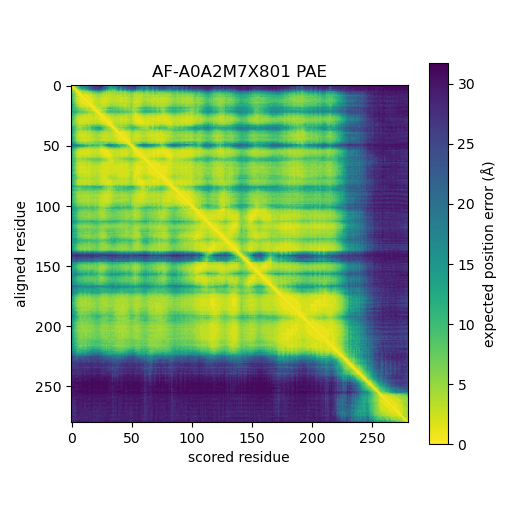-27.440 1.00 89.50 222 ALA A C 1
ATOM 1655 O O . ALA A 1 222 ? 15.101 -6.592 -28.375 1.00 89.50 222 ALA A O 1
ATOM 1656 N N . VAL A 1 223 ? 17.192 -6.359 -27.583 1.00 89.00 223 VAL A N 1
ATOM 1657 C CA . VAL A 1 223 ? 17.814 -6.080 -28.883 1.00 89.00 223 VAL A CA 1
ATOM 1658 C C . VAL A 1 223 ? 18.563 -7.327 -29.334 1.00 89.00 223 VAL A C 1
ATOM 1660 O O . VAL A 1 223 ? 19.532 -7.743 -28.698 1.00 89.00 223 VAL A O 1
ATOM 1663 N N . GLU A 1 224 ? 18.111 -7.929 -30.431 1.00 86.31 224 GLU A N 1
ATOM 1664 C CA . GLU A 1 224 ? 18.808 -9.047 -31.060 1.00 86.31 224 GLU A CA 1
ATOM 1665 C C . GLU A 1 224 ? 20.064 -8.541 -31.775 1.00 86.31 224 GLU A C 1
ATOM 1667 O O . GLU A 1 224 ? 20.006 -7.676 -32.652 1.00 86.31 224 GLU A O 1
ATOM 1672 N N . LYS A 1 225 ? 21.223 -9.097 -31.414 1.00 84.25 225 LYS A N 1
ATOM 1673 C CA . LYS A 1 225 ? 22.473 -8.835 -32.124 1.00 84.25 225 LYS A CA 1
ATOM 1674 C C . LYS A 1 225 ? 22.684 -9.917 -33.175 1.00 84.25 225 LYS A C 1
ATOM 1676 O O . LYS A 1 225 ? 23.205 -10.987 -32.870 1.00 84.25 225 LYS A O 1
ATOM 1681 N N . VAL A 1 226 ? 22.328 -9.621 -34.422 1.00 80.94 226 VAL A N 1
ATOM 1682 C CA . VAL A 1 226 ? 22.658 -10.494 -35.554 1.00 80.94 226 VAL A CA 1
ATOM 1683 C C . VAL A 1 226 ? 24.168 -10.427 -35.788 1.00 80.94 226 VAL A C 1
ATOM 1685 O O . VAL A 1 226 ? 24.695 -9.437 -36.298 1.00 80.94 226 VAL A O 1
ATOM 1688 N N . LEU A 1 227 ? 24.887 -11.476 -35.390 1.00 79.94 227 LEU A N 1
ATOM 1689 C CA . LEU A 1 227 ? 26.316 -11.625 -35.661 1.00 79.94 227 LEU A CA 1
ATOM 1690 C C . LEU A 1 227 ? 26.505 -12.026 -37.130 1.00 79.94 227 LEU A C 1
ATOM 1692 O O . LEU A 1 227 ? 26.642 -13.202 -37.455 1.00 79.94 227 LEU A O 1
ATOM 1696 N N . ARG A 1 228 ? 26.481 -11.044 -38.034 1.00 78.44 228 ARG A N 1
ATOM 1697 C CA . ARG A 1 228 ? 26.899 -11.244 -39.426 1.00 78.44 228 ARG A CA 1
ATOM 1698 C C . ARG A 1 228 ? 28.407 -11.020 -39.526 1.00 78.44 228 ARG A C 1
ATOM 1700 O O . ARG A 1 228 ? 28.924 -10.037 -38.998 1.00 78.44 228 ARG A O 1
ATOM 1707 N N . ARG A 1 229 ? 29.109 -11.933 -40.201 1.00 76.81 229 ARG A N 1
ATOM 1708 C CA . ARG A 1 229 ? 30.501 -11.710 -40.605 1.00 76.81 229 ARG A CA 1
ATOM 1709 C C . ARG A 1 229 ? 30.546 -10.495 -41.533 1.00 76.81 229 ARG A C 1
ATOM 1711 O O . ARG A 1 229 ? 29.698 -10.386 -42.409 1.00 76.81 229 ARG A O 1
ATOM 1718 N N . ASP A 1 230 ? 31.538 -9.631 -41.373 1.00 77.75 230 ASP A N 1
ATOM 1719 C CA . ASP A 1 230 ? 31.829 -8.607 -42.377 1.00 77.75 230 ASP A CA 1
ATOM 1720 C C . ASP A 1 230 ? 32.043 -9.272 -43.754 1.00 77.75 230 ASP A C 1
ATOM 1722 O O . ASP A 1 230 ? 32.705 -10.313 -43.866 1.00 77.75 230 ASP A O 1
ATOM 1726 N N . ASP A 1 231 ? 31.447 -8.704 -44.800 1.00 75.81 231 ASP A N 1
ATOM 1727 C CA . ASP A 1 231 ? 31.539 -9.225 -46.163 1.00 75.81 231 ASP A CA 1
ATOM 1728 C C . ASP A 1 231 ? 32.971 -9.109 -46.709 1.00 75.81 231 ASP A C 1
ATOM 1730 O O . ASP A 1 231 ? 33.370 -9.922 -47.543 1.00 75.81 231 ASP A O 1
ATOM 1734 N N . GLN A 1 232 ? 33.767 -8.166 -46.187 1.00 77.38 232 GLN A N 1
ATOM 1735 C CA . GLN A 1 232 ? 35.176 -7.982 -46.553 1.00 77.38 232 GLN A CA 1
ATOM 1736 C C . GLN A 1 232 ? 36.159 -8.787 -45.690 1.00 77.38 232 GLN A C 1
ATOM 1738 O O . GLN A 1 232 ? 37.350 -8.841 -46.005 1.00 77.38 232 GLN A O 1
ATOM 1743 N N . ALA A 1 233 ? 35.698 -9.438 -44.616 1.00 79.06 233 ALA A N 1
ATOM 1744 C CA . ALA A 1 233 ? 36.572 -10.269 -43.797 1.00 79.06 233 ALA A CA 1
ATOM 1745 C C . ALA A 1 233 ? 36.987 -11.536 -44.561 1.00 79.06 233 ALA A C 1
ATOM 1747 O O . ALA A 1 233 ? 36.147 -12.293 -45.060 1.00 79.06 233 ALA A O 1
ATOM 1748 N N . ALA A 1 234 ? 38.299 -11.785 -44.617 1.00 77.94 234 ALA A N 1
ATOM 1749 C CA . ALA A 1 234 ? 38.857 -12.973 -45.247 1.00 77.94 234 ALA A CA 1
ATOM 1750 C C . ALA A 1 234 ? 38.267 -14.253 -44.633 1.00 77.94 234 ALA A C 1
ATOM 1752 O O . ALA A 1 234 ? 38.142 -14.390 -43.414 1.00 77.94 234 ALA A O 1
ATOM 1753 N N . LEU A 1 235 ? 37.911 -15.209 -45.493 1.00 79.12 235 LEU A N 1
ATOM 1754 C CA . LEU A 1 235 ? 37.448 -16.527 -45.074 1.00 79.12 235 LEU A CA 1
ATOM 1755 C C . LEU A 1 235 ? 38.574 -17.253 -44.331 1.00 79.12 235 LEU A C 1
ATOM 1757 O O . LEU A 1 235 ? 39.560 -17.669 -44.937 1.00 79.12 235 LEU A O 1
ATOM 1761 N N . VAL A 1 236 ? 38.405 -17.445 -43.024 1.00 75.75 236 VAL A N 1
ATOM 1762 C CA . VAL A 1 236 ? 39.263 -18.344 -42.253 1.00 75.75 236 VAL A CA 1
ATOM 1763 C C . VAL A 1 236 ? 38.782 -19.767 -42.515 1.00 75.75 236 VAL A C 1
ATOM 1765 O O . VAL A 1 236 ? 37.676 -20.138 -42.123 1.00 75.75 236 VAL A O 1
ATOM 1768 N N . ARG A 1 237 ? 39.599 -20.570 -43.205 1.00 75.25 237 ARG A N 1
ATOM 1769 C CA . ARG A 1 237 ? 39.388 -22.020 -43.250 1.00 75.25 237 ARG A CA 1
ATOM 1770 C C . ARG A 1 237 ? 39.687 -22.577 -41.866 1.00 75.25 237 ARG A C 1
ATOM 1772 O O . ARG A 1 237 ? 40.819 -22.502 -41.402 1.00 75.25 237 ARG A O 1
ATOM 1779 N N . ALA A 1 238 ? 38.659 -23.108 -41.221 1.00 75.25 238 ALA A N 1
ATOM 1780 C CA . ALA A 1 238 ? 38.815 -23.958 -40.059 1.00 75.25 238 ALA A CA 1
ATOM 1781 C C . ALA A 1 238 ? 38.677 -25.406 -40.531 1.00 75.25 238 ALA A C 1
ATOM 1783 O O . ALA A 1 238 ? 37.632 -25.790 -41.061 1.00 75.25 238 ALA A O 1
ATOM 1784 N N . ASP A 1 239 ? 39.740 -26.187 -40.364 1.00 75.38 239 ASP A N 1
ATOM 1785 C CA . ASP A 1 239 ? 39.689 -27.625 -40.587 1.00 75.38 239 ASP A CA 1
ATOM 1786 C C . ASP A 1 239 ? 39.003 -28.259 -39.379 1.00 75.38 239 ASP A C 1
ATOM 1788 O O . ASP A 1 239 ? 39.573 -28.380 -38.294 1.00 75.38 239 ASP A O 1
ATOM 1792 N N . PHE A 1 240 ? 37.741 -28.633 -39.553 1.00 71.88 240 PHE A N 1
ATOM 1793 C CA . PHE A 1 240 ? 37.045 -29.447 -38.571 1.00 71.88 240 PHE A CA 1
ATOM 1794 C C . PHE A 1 240 ? 37.427 -30.901 -38.815 1.00 71.88 240 PHE A C 1
ATOM 1796 O O . PHE A 1 240 ? 37.307 -31.401 -39.936 1.00 71.88 240 PHE A O 1
ATOM 1803 N N . ALA A 1 241 ? 37.877 -31.592 -37.767 1.00 73.19 241 ALA A N 1
ATOM 1804 C CA . ALA A 1 241 ? 38.004 -33.038 -37.816 1.00 73.19 241 ALA A CA 1
ATOM 1805 C C . ALA A 1 241 ? 36.617 -33.600 -38.138 1.00 73.19 241 ALA A C 1
ATOM 1807 O O . ALA A 1 241 ? 35.709 -33.478 -37.323 1.00 73.19 241 ALA A O 1
ATOM 1808 N N . ASN A 1 242 ? 36.440 -34.145 -39.341 1.00 68.81 242 ASN A N 1
ATOM 1809 C CA . ASN A 1 242 ? 35.211 -34.824 -39.716 1.00 68.81 242 ASN A CA 1
ATOM 1810 C C . ASN A 1 242 ? 35.140 -36.098 -38.864 1.00 68.81 242 ASN A C 1
ATOM 1812 O O . ASN A 1 242 ? 35.961 -36.994 -39.096 1.00 68.81 242 ASN A O 1
ATOM 1816 N N . PRO A 1 243 ? 34.248 -36.197 -37.858 1.00 65.88 243 PRO A N 1
ATOM 1817 C CA . PRO A 1 243 ? 34.088 -37.455 -37.167 1.00 65.88 243 PRO A CA 1
ATOM 1818 C C . PRO A 1 243 ? 33.463 -38.396 -38.191 1.00 65.88 243 PRO A C 1
ATOM 1820 O O . PRO A 1 243 ? 32.295 -38.256 -38.554 1.00 65.88 243 PRO A O 1
ATOM 1823 N N . ALA A 1 244 ? 34.264 -39.324 -38.714 1.00 64.94 244 ALA A N 1
ATOM 1824 C CA . ALA A 1 244 ? 33.708 -40.435 -39.460 1.00 64.94 244 ALA A CA 1
ATOM 1825 C C . ALA A 1 244 ? 32.604 -41.058 -38.583 1.00 64.94 244 ALA A C 1
ATOM 1827 O O . ALA A 1 244 ? 32.821 -41.198 -37.372 1.00 64.94 244 ALA A O 1
ATOM 1828 N N . PRO A 1 245 ? 31.418 -41.377 -39.136 1.00 67.81 245 PRO A N 1
ATOM 1829 C CA . PRO A 1 245 ? 30.403 -42.088 -38.371 1.00 67.81 245 PRO A CA 1
ATOM 1830 C C . PRO A 1 245 ? 31.056 -43.320 -37.735 1.00 67.81 245 PRO A C 1
ATOM 1832 O O . PRO A 1 245 ? 31.906 -43.949 -38.365 1.00 67.81 245 PRO A O 1
ATOM 1835 N N . ALA A 1 246 ? 30.701 -43.638 -36.487 1.00 62.00 246 ALA A N 1
ATOM 1836 C CA . ALA A 1 246 ? 31.330 -44.723 -35.722 1.00 62.00 246 ALA A CA 1
ATOM 1837 C C . ALA A 1 246 ? 31.333 -46.073 -36.474 1.00 62.00 246 ALA A C 1
ATOM 1839 O O . ALA A 1 246 ? 32.210 -46.901 -36.246 1.00 62.00 246 ALA A O 1
ATOM 1840 N N . ASP A 1 247 ? 30.417 -46.230 -37.435 1.00 62.75 247 ASP A N 1
ATOM 1841 C CA . ASP A 1 247 ? 30.253 -47.403 -38.293 1.00 62.75 247 ASP A CA 1
ATOM 1842 C C . ASP A 1 247 ? 30.820 -47.218 -39.712 1.00 62.75 247 ASP A C 1
ATOM 1844 O O . ASP A 1 247 ? 30.366 -47.862 -40.660 1.00 62.75 247 ASP A O 1
ATOM 1848 N N . ALA A 1 248 ? 31.792 -46.320 -39.906 1.00 60.41 248 ALA A N 1
ATOM 1849 C CA . ALA A 1 248 ? 32.484 -46.184 -41.181 1.00 60.41 248 ALA A CA 1
ATOM 1850 C C . ALA A 1 248 ? 33.231 -47.490 -41.497 1.00 60.41 248 ALA A C 1
ATOM 1852 O O . ALA A 1 248 ? 34.355 -47.720 -41.049 1.00 60.41 248 ALA A O 1
ATOM 1853 N N . ILE A 1 249 ? 32.579 -48.356 -42.276 1.00 61.34 249 ILE A N 1
ATOM 1854 C CA . ILE A 1 249 ? 33.157 -49.582 -42.816 1.00 61.34 249 ILE A CA 1
ATOM 1855 C C . ILE A 1 249 ? 34.407 -49.167 -43.586 1.00 61.34 249 ILE A C 1
ATOM 1857 O O . ILE A 1 249 ? 34.320 -48.461 -44.594 1.00 61.34 249 ILE A O 1
ATOM 1861 N N . ALA A 1 250 ? 35.575 -49.583 -43.095 1.00 60.81 250 ALA A N 1
ATOM 1862 C CA . ALA A 1 250 ? 36.824 -49.421 -43.815 1.00 60.81 250 ALA A CA 1
ATOM 1863 C C . ALA A 1 250 ? 36.627 -49.997 -45.222 1.00 60.81 250 ALA A C 1
ATOM 1865 O O . ALA A 1 250 ? 36.366 -51.193 -45.369 1.00 60.81 250 ALA A O 1
ATOM 1866 N N . PHE A 1 251 ? 36.693 -49.147 -46.251 1.00 58.31 251 PHE A N 1
ATOM 1867 C CA . PHE A 1 251 ? 36.595 -49.607 -47.630 1.00 58.31 251 PHE A CA 1
ATOM 1868 C C . PHE A 1 251 ? 37.628 -50.718 -47.835 1.00 58.31 251 PHE A C 1
ATOM 1870 O O . PHE A 1 251 ? 38.821 -50.527 -47.587 1.00 58.31 251 PHE A O 1
ATOM 1877 N N . GLY A 1 252 ? 37.150 -51.902 -48.225 1.00 58.28 252 GLY A N 1
ATOM 1878 C CA . GLY A 1 252 ? 37.989 -53.079 -48.399 1.00 58.28 252 GLY A CA 1
ATOM 1879 C C . GLY A 1 252 ? 39.147 -52.776 -49.346 1.00 58.28 252 GLY A C 1
ATOM 1880 O O . GLY A 1 252 ? 38.952 -52.217 -50.427 1.00 58.28 252 GLY A O 1
ATOM 1881 N N . ASN A 1 253 ? 40.356 -53.155 -48.933 1.00 61.44 253 ASN A N 1
ATOM 1882 C CA . ASN A 1 253 ? 41.596 -52.963 -49.677 1.00 61.44 253 ASN A CA 1
ATOM 1883 C C . ASN A 1 253 ? 41.616 -53.905 -50.905 1.00 61.44 253 ASN A C 1
ATOM 1885 O O . ASN A 1 253 ? 42.287 -54.933 -50.919 1.00 61.44 253 ASN A O 1
ATOM 1889 N N . THR A 1 254 ? 40.808 -53.607 -51.924 1.00 55.03 254 THR A N 1
ATOM 1890 C CA . THR A 1 254 ? 40.465 -54.522 -53.034 1.00 55.03 254 THR A CA 1
ATOM 1891 C C . THR A 1 254 ? 41.465 -54.51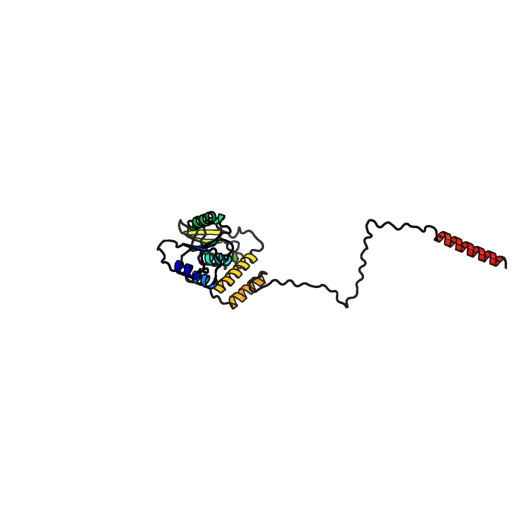9 -54.194 1.00 55.03 254 THR A C 1
ATOM 1893 O O . THR A 1 254 ? 41.179 -55.052 -55.260 1.00 55.03 254 THR A O 1
ATOM 1896 N N . ALA A 1 255 ? 42.675 -53.986 -54.005 1.00 58.28 255 ALA A N 1
ATOM 1897 C CA . ALA A 1 255 ? 43.692 -53.975 -55.059 1.00 58.28 255 ALA A CA 1
ATOM 1898 C C . ALA A 1 255 ? 45.112 -54.262 -54.540 1.00 58.28 255 ALA A C 1
ATOM 1900 O O . ALA A 1 255 ? 46.069 -53.556 -54.861 1.00 58.28 255 ALA A O 1
ATOM 1901 N N . LEU A 1 256 ? 45.279 -55.331 -53.757 1.00 58.34 256 LEU A N 1
ATOM 1902 C CA . LEU A 1 256 ? 46.596 -55.909 -53.466 1.00 58.34 256 LEU A CA 1
ATOM 1903 C C . LEU A 1 256 ? 47.066 -56.741 -54.671 1.00 58.34 256 LEU A C 1
ATOM 1905 O O . LEU A 1 256 ? 46.849 -57.945 -54.727 1.00 58.34 256 LEU A O 1
ATOM 1909 N N . GLY A 1 257 ? 47.693 -56.100 -55.661 1.00 65.06 257 GLY A N 1
ATOM 1910 C CA . GLY A 1 257 ? 48.384 -56.849 -56.722 1.00 65.06 257 GLY A CA 1
ATOM 1911 C C . GLY A 1 257 ? 48.708 -56.096 -58.008 1.00 65.06 257 GLY A C 1
ATOM 1912 O O . GLY A 1 257 ? 49.632 -56.495 -58.715 1.00 65.06 257 GLY A O 1
ATOM 1913 N N . TRP A 1 258 ? 48.028 -54.981 -58.302 1.00 75.88 258 TRP A N 1
ATOM 1914 C CA . TRP A 1 258 ? 48.209 -54.275 -59.582 1.00 75.88 258 TRP A CA 1
ATOM 1915 C C . TRP A 1 258 ? 49.640 -53.761 -59.780 1.00 75.88 258 TRP A C 1
ATOM 1917 O O . TRP A 1 258 ? 50.168 -53.810 -60.886 1.00 75.88 258 TRP A O 1
ATOM 1927 N N . ARG A 1 259 ? 50.311 -53.326 -58.704 1.00 76.62 259 ARG A N 1
ATOM 1928 C CA . ARG A 1 259 ? 51.712 -52.876 -58.760 1.00 76.62 259 ARG A CA 1
ATOM 1929 C C . ARG A 1 259 ? 52.654 -53.992 -59.209 1.00 76.62 259 ARG A C 1
ATOM 1931 O O . ARG A 1 259 ? 53.549 -53.742 -60.008 1.00 76.62 259 ARG A O 1
ATOM 1938 N N . ALA A 1 260 ? 52.434 -55.216 -58.728 1.00 78.19 260 ALA A N 1
ATOM 1939 C CA . ALA A 1 260 ? 53.225 -56.374 -59.131 1.00 78.19 260 ALA A CA 1
ATOM 1940 C C . ALA A 1 260 ? 52.939 -56.754 -60.590 1.00 78.19 260 ALA A C 1
ATOM 1942 O O . ALA A 1 260 ? 53.872 -56.967 -61.357 1.00 78.19 260 ALA A O 1
ATOM 1943 N N . GLN A 1 261 ? 51.666 -56.760 -60.998 1.00 83.19 261 GLN A N 1
ATOM 1944 C CA . GLN A 1 261 ? 51.268 -57.016 -62.388 1.00 83.19 261 GLN A CA 1
ATOM 1945 C C . GLN A 1 261 ? 51.858 -55.984 -63.361 1.00 83.19 261 GLN A C 1
ATOM 1947 O O . GLN A 1 261 ? 52.336 -56.348 -64.433 1.00 83.19 261 GLN A O 1
ATOM 1952 N N . LEU A 1 262 ? 51.888 -54.707 -62.970 1.00 84.69 262 LEU A N 1
ATOM 1953 C CA . LEU A 1 262 ? 52.453 -53.629 -63.779 1.00 84.69 262 LEU A CA 1
ATOM 1954 C C . LEU A 1 262 ? 53.976 -53.767 -63.909 1.00 84.69 262 LEU A C 1
ATOM 1956 O O . LEU A 1 262 ? 54.507 -53.633 -65.008 1.00 84.69 262 LEU A O 1
ATOM 1960 N N . LEU A 1 263 ? 54.674 -54.120 -62.823 1.00 87.00 263 LEU A N 1
ATOM 1961 C CA . LEU A 1 263 ? 56.113 -54.406 -62.854 1.00 87.00 263 LEU A CA 1
ATOM 1962 C C . LEU A 1 263 ? 56.448 -55.622 -63.732 1.00 87.00 263 LEU A C 1
ATOM 1964 O O . LEU A 1 263 ? 57.392 -55.550 -64.518 1.00 87.00 263 LEU A O 1
ATOM 1968 N N . TYR A 1 264 ? 55.660 -56.702 -63.663 1.00 88.56 264 TYR A N 1
ATOM 1969 C CA . TYR A 1 264 ? 55.821 -57.852 -64.561 1.00 88.56 264 TYR A CA 1
ATOM 1970 C C . TYR A 1 264 ? 55.614 -57.466 -66.029 1.00 88.56 264 TYR A C 1
ATOM 1972 O O . TYR A 1 264 ? 56.419 -57.846 -66.879 1.00 88.56 264 TYR A O 1
ATOM 1980 N N . GLY A 1 265 ? 54.585 -56.667 -66.329 1.00 88.69 265 GLY A N 1
ATOM 1981 C CA . GLY A 1 265 ? 54.349 -56.154 -67.680 1.00 88.69 265 GLY A CA 1
ATOM 1982 C C . GLY A 1 265 ? 55.525 -55.329 -68.210 1.00 88.69 265 GLY A C 1
ATOM 1983 O O . GLY A 1 265 ? 55.945 -55.506 -69.353 1.00 88.69 265 GLY A O 1
ATOM 1984 N N . LEU A 1 266 ? 56.111 -54.480 -67.364 1.00 92.00 266 LEU A N 1
ATOM 1985 C CA . LEU A 1 266 ? 57.245 -53.628 -67.726 1.00 92.00 266 LEU A CA 1
ATOM 1986 C C . LEU A 1 266 ? 58.535 -54.440 -67.942 1.00 92.00 266 LEU A C 1
ATOM 1988 O O . LEU A 1 266 ? 59.275 -54.170 -68.888 1.00 92.00 266 LEU A O 1
ATOM 1992 N N . MET A 1 267 ? 58.770 -55.485 -67.137 1.00 90.62 267 MET A N 1
ATOM 1993 C CA . MET A 1 267 ? 59.885 -56.418 -67.357 1.00 90.62 267 MET A CA 1
ATOM 1994 C C . MET A 1 267 ? 59.752 -57.191 -68.673 1.00 90.62 267 MET A C 1
ATOM 1996 O O . MET A 1 267 ? 60.739 -57.331 -69.391 1.00 90.62 267 MET A O 1
ATOM 2000 N N . LEU A 1 268 ? 58.552 -57.673 -69.014 1.00 92.06 268 LEU A N 1
ATOM 2001 C CA . LEU A 1 268 ? 58.318 -58.382 -70.277 1.00 92.06 268 LEU A CA 1
ATOM 2002 C C . LEU A 1 268 ? 58.548 -57.473 -71.490 1.00 92.06 268 LEU A C 1
ATOM 2004 O O . LEU A 1 268 ? 59.143 -57.904 -72.476 1.00 92.06 268 LEU A O 1
ATOM 2008 N N . LEU A 1 269 ? 58.142 -56.204 -71.397 1.00 91.56 269 LEU A N 1
ATOM 2009 C CA . LEU A 1 269 ? 58.403 -55.196 -72.427 1.00 91.56 269 LEU A CA 1
ATOM 2010 C C . LEU A 1 269 ? 59.905 -54.950 -72.618 1.00 91.56 269 LEU A C 1
ATOM 2012 O O . LEU A 1 269 ? 60.378 -54.925 -73.752 1.00 91.56 269 LEU A O 1
ATOM 2016 N N . LEU A 1 270 ? 60.665 -54.832 -71.525 1.00 90.69 270 LEU A N 1
ATOM 2017 C CA . LEU A 1 270 ? 62.125 -54.693 -71.570 1.00 90.69 270 LEU A CA 1
ATOM 2018 C C . LEU A 1 270 ? 62.821 -55.941 -72.129 1.00 90.69 270 LEU A C 1
ATOM 2020 O O . LEU A 1 270 ? 63.769 -55.828 -72.903 1.00 90.69 270 LEU A O 1
ATOM 2024 N N . ALA A 1 271 ? 62.351 -57.139 -71.780 1.00 88.12 271 ALA A N 1
ATOM 2025 C CA . ALA A 1 271 ? 62.886 -58.377 -72.337 1.00 88.12 271 ALA A CA 1
ATOM 2026 C C . ALA A 1 271 ? 62.623 -58.470 -73.850 1.00 88.12 271 ALA A C 1
ATOM 2028 O O . ALA A 1 271 ? 63.523 -58.825 -74.611 1.00 88.12 271 ALA A O 1
ATOM 2029 N N . ALA A 1 272 ? 61.423 -58.093 -74.302 1.00 86.94 272 ALA A N 1
ATOM 2030 C CA . ALA A 1 272 ? 61.071 -58.072 -75.719 1.00 86.94 272 ALA A CA 1
ATOM 2031 C C . ALA A 1 272 ? 61.919 -57.067 -76.515 1.00 86.94 272 ALA A C 1
ATOM 2033 O O . ALA A 1 272 ? 62.377 -57.393 -77.612 1.00 86.94 272 ALA A O 1
ATOM 2034 N N . THR A 1 273 ? 62.187 -55.876 -75.966 1.00 86.31 273 THR A N 1
ATOM 2035 C CA . THR A 1 273 ? 63.060 -54.895 -76.629 1.00 86.31 273 THR A CA 1
ATOM 2036 C C . THR A 1 273 ? 64.510 -55.372 -76.688 1.00 86.31 273 THR A C 1
ATOM 2038 O O . THR A 1 273 ? 65.130 -55.237 -77.737 1.00 86.31 273 THR A O 1
ATOM 2041 N N . LEU A 1 274 ? 65.034 -56.012 -75.636 1.00 84.75 274 LEU A N 1
ATOM 2042 C CA . LEU A 1 274 ? 66.383 -56.600 -75.618 1.00 84.75 274 LEU A CA 1
ATOM 2043 C C . LEU A 1 274 ? 66.553 -57.760 -76.613 1.00 84.75 274 LEU A C 1
ATOM 2045 O O . LEU A 1 274 ? 67.576 -57.836 -77.295 1.00 84.75 274 LEU A O 1
ATOM 2049 N N . ILE A 1 275 ? 65.561 -58.648 -76.726 1.00 83.88 275 ILE A N 1
ATOM 2050 C CA . ILE A 1 275 ? 65.580 -59.749 -77.703 1.00 83.88 275 ILE A CA 1
ATOM 2051 C C . ILE A 1 275 ? 65.473 -59.191 -79.129 1.00 83.88 275 ILE A C 1
ATOM 2053 O O . ILE A 1 275 ? 66.239 -59.593 -80.003 1.00 83.88 275 ILE A O 1
ATOM 2057 N N . GLY A 1 276 ? 64.587 -58.216 -79.358 1.00 77.00 276 GLY A N 1
ATOM 2058 C CA . GLY A 1 276 ? 64.437 -57.549 -80.654 1.00 77.00 276 GLY A CA 1
ATOM 2059 C C . GLY A 1 276 ? 65.670 -56.747 -81.088 1.00 77.00 276 GLY A C 1
ATOM 2060 O O . GLY A 1 276 ? 65.897 -56.587 -82.284 1.00 77.00 276 GLY A O 1
ATOM 2061 N N . TRP A 1 277 ? 66.485 -56.278 -80.139 1.00 72.69 277 TRP A N 1
ATOM 2062 C CA . TRP A 1 277 ? 67.750 -55.589 -80.418 1.00 72.69 277 TRP A CA 1
ATOM 2063 C C . TRP A 1 277 ? 68.900 -56.552 -80.736 1.00 72.69 277 TRP A C 1
ATOM 2065 O O . TRP A 1 277 ? 69.785 -56.203 -81.503 1.00 72.69 277 TRP A O 1
ATOM 2075 N N . ARG A 1 278 ? 68.883 -57.772 -80.178 1.00 69.75 278 ARG A N 1
ATOM 2076 C CA . ARG A 1 278 ? 69.871 -58.829 -80.474 1.00 69.75 278 ARG A CA 1
ATOM 2077 C C . ARG A 1 278 ? 69.591 -59.612 -81.758 1.00 69.75 278 ARG A C 1
ATOM 2079 O O . ARG A 1 278 ? 70.491 -60.281 -82.250 1.00 69.75 278 ARG A O 1
ATOM 2086 N N . ALA A 1 279 ? 68.362 -59.564 -82.269 1.00 62.12 279 ALA A N 1
ATOM 2087 C CA . ALA A 1 279 ? 67.957 -60.223 -83.513 1.00 62.12 279 ALA A CA 1
ATOM 2088 C C . ALA A 1 279 ? 68.089 -59.324 -84.764 1.00 62.12 279 ALA A C 1
ATOM 2090 O O . ALA A 1 279 ? 67.604 -59.703 -85.831 1.00 62.12 279 ALA A O 1
ATOM 2091 N N . ARG A 1 280 ? 68.705 -58.140 -84.635 1.00 53.88 280 ARG A N 1
ATOM 2092 C CA . ARG A 1 280 ? 69.018 -57.208 -85.728 1.00 53.88 280 ARG A CA 1
ATOM 2093 C C . ARG A 1 280 ? 70.516 -57.115 -85.969 1.00 53.88 280 ARG A C 1
ATOM 2095 O O . ARG A 1 280 ? 71.268 -57.219 -84.978 1.00 53.88 280 ARG A O 1
#

Radius of gyration: 40.16 Å; Cα contacts (8 Å, |Δi|>4): 335; chains: 1; bounding box: 102×77×113 Å

Foldseek 3Di:
DDPDDDPPQVVVLVQLPDDDDPPDQAEAEAEDQAEDPPLLVSLQSLLVSVDSYQYEYEYEADHYDPVSRQSSRLSRLHYYYYHHDPVCVVVRVVVRVQFVVAQFWAPKDKDAPADKDKPPPDFHTDTPPDDDDMQIDGDDDPCRQQAWMWIWTAGPVGIDIDIHHSVPDDDDPCSLVVNLVRVLVNLVSVVSNPPDPVVSLVSNVVSCVVNVHDHPNDDDDDDDDDPDDDPPDDDDDDDDDDPDPPPPDDDPPPDPPVVVVVVVVVVVVVVVVVVVVVVD

Nearest PDB structures (foldseek):
  6fpy-assembly1_A  TM=7.136E-01  e=2.462E-10  Homo sapiens
  6fpy-assembly2_B  TM=7.101E-01  e=2.785E-10  Homo sapiens
  6fpz-assembly2_B  TM=7.059E-01  e=2.618E-10  Homo sapiens
  4fx5-assembly1_A  TM=4.784E-01  e=7.860E-07  Catenulispora acidiphila DSM 44928
  4cnb-assembly2_B  TM=6.814E-01  e=7.604E-03  Mytilus galloprovincialis

pLDDT: mean 83.83, std 10.61, range [37.28, 97.44]

Sequence (280 aa):
QADGGTEIAGALALAMGLPAIPQRLRQLVFITDGAVGNEADIYQSIAVAQSAARLFMVGIGDAPNRAFLRRAAELGHGVATVIESTAAIDRDLSALFRQIDTPQLTDLQIDWPSNAESYPRQLPDLYAGEPLWLTTRLDPGAKAISSTLGVKATSASGGLKLTLPLAHATAANGLAKIWARRKIQSLEDALTLGADAEQVRNEVLATALTHHLVSRYTSFVAVEKVLRRDDQAALVRADFANPAPADAIAFGNTALGWRAQLLYGLMLLLAATLIGWRAR

Mean predicted aligned error: 13.34 Å

Solvent-accessible surface area (backbone atoms only — not comparable to full-atom values): 16907 Å² total; per-residue (Å²): 136,86,94,67,82,64,67,58,57,63,55,49,51,54,55,70,67,52,83,80,58,84,100,52,86,45,74,44,81,45,77,41,59,51,50,76,70,68,62,46,63,42,48,37,53,50,54,70,61,69,56,85,39,29,26,28,25,36,28,35,47,83,51,30,53,66,69,56,35,41,50,48,5,53,63,24,40,34,52,52,46,77,38,75,42,82,91,44,43,69,61,52,52,52,50,48,54,57,30,72,76,37,63,52,34,33,80,54,44,76,48,66,80,56,68,65,56,53,32,65,83,70,67,49,52,39,37,62,95,54,84,88,78,77,37,69,49,65,63,94,54,96,57,60,51,75,31,52,36,39,36,38,28,40,34,92,93,42,82,43,78,49,76,47,66,41,65,75,64,76,90,68,88,62,53,69,47,55,35,46,51,48,50,41,51,56,43,59,58,35,47,52,67,69,46,61,63,66,61,40,50,53,53,40,46,54,48,24,63,76,58,74,42,74,52,100,85,41,77,89,81,88,79,85,80,82,85,70,77,63,90,84,58,79,86,78,85,75,89,69,84,76,78,67,59,97,78,64,72,75,77,74,84,85,69,89,51,61,70,59,54,51,52,52,53,52,51,52,53,52,51,50,52,54,51,59,57,70,76,102

Secondary structure (DSSP, 8-state):
---S---HHHHHHHHHHSPPPTTS--EEEEEESS--S-HHHHHHHHHHHT-S-EEEEEEESSSS-HHHHHHHHHHTTS-EEEE--GGGHHHHHHHHHHHHT-EEEEEEEEE-SS-EEEESSSPPPEETT-PPP-EEEEPS-TTSSSSEEEEEEEETTEEEEEEEEGGGPPP-TTHHHHHHHHHHHHHHHHHTTT--HHHHHHHHHHHHHHHT--BTTB---------PPPTTS------------TT------TTSSHHHHHHHHHHHHHHHHHHHHHT-

=== Feature glossary ===
The record interleaves many kinds of information about one protein. Here is each kind framed as the question it answers.

Q: Are the domains correctly placed relative to each other?
A: Predicted aligned error is AlphaFold's pairwise confidence. Unlike pLDDT (per-residue), PAE is per-residue-pair and captures whether two parts of the structure are correctly placed relative to each other. Units are ångströms of expected positional error.

Q: Which residues are in helices, strands, or loops?
A: Eight-state secondary structure (DSSP): H is the canonical α-helix, G the tighter 3₁₀-helix, I the wider π-helix; E/B are β-structure, T and S are turns and bends, and '-' is everything else. DSSP derives these from the pattern of main-chain N–H···O=C hydrogen bonds, not from the sequence.

Q: What if only a Cα trace is available?
A: P-SEA three-state annotation labels each residue as helix, strand, or coil based purely on the geometry of the Cα trace. It serves as a fallback when the full backbone (and thus DSSP) is unavailable.

Q: What are the backbone torsion angles?
A: φ (phi) and ψ (psi) are the two rotatable backbone dihedrals per residue: φ is the C(i-1)–N–Cα–C torsion, ψ is the N–Cα–C–N(i+1) torsion, both in degrees on (−180°, 180°]. α-helical residues cluster near (−60°, −45°); β-strand residues near (−120°, +130°). A Ramachandran plot is simply a scatter of (φ, ψ) for every residue.

Q: What known structures does this most resemble?
A: Structural nearest neighbors (via Foldseek easy-search vs the PDB). Reported per hit: target PDB id, E-value, and alignment TM-score. A TM-score above ~0.5 is the conventional threshold for 'same fold'.

Q: What family and function is it annotated with?
A: Database cross-references. InterPro integrates a dozen domain/family signature databases into unified entries with residue-range hits. GO terms attach function/process/location labels with evidence codes. CATH codes position the fold in a four-level structural taxonomy. Organism is the NCBI-taxonomy species name.

Q: Which residues are buried vs exposed?
A: Solvent accessibility: the surface area of each residue that a 1.4 Å water probe can touch, in Å². When only backbone atoms are present the absolute values are lower than full-atom SASA (side chains contribute most of the area) and are flagged as backbone-only.

Q: What do the diagnostic plots show?
A: Three diagnostic plots accompany the record. The Cα contact map visualizes the tertiary structure as a 2D adjacency matrix (8 Å cutoff, sequence-local contacts suppressed). The Ramachandran plot shows the distribution of backbone (φ, ψ) torsions, with points in the α and β basins reflecting secondary structure content. The PAE plot shows AlphaFold's inter-residue confidence as a color matrix.

Q: What is the amino-acid chain?
A: The amino-acid sequence is the protein's primary structure: the linear order of residues from the N-terminus to the C-terminus, written in one-letter code. Everything else here — the 3D coordinates, the secondary structure, the domain annotations — is ultimately a consequence of this string.

Q: What do the rendered images show?
A: The six renders are orthographic views along the three Cartesian axes in both directions. Representation (cartoon, sticks, or surface) and color scheme (sequence-rainbow or by-chain) vary across proteins so the training set covers all the common visualization conventions.

Q: Where is each backbone atom in 3D?
A: The mmCIF table is the protein's shape written out atom by atom. For each backbone N, Cα, C, and carbonyl O, it records an (x, y, z) coordinate triple in Å plus the residue type, chain letter, and residue number.

Q: How mobile is each atom in the crystal?
A: For experimental (PDB) structures, the B-factor (temperature factor) quantifies the positional spread of each atom in the crystal — a combination of thermal vibration and static disorder — in units of Å². High B-factors mark flexible loops or poorly resolved regions; low B-factors mark the rigid, well-ordered core.

Q: How big and how compact is the whole molecule?
A: Three whole-structure scalars: the radius of gyration (RMS distance of Cα from centroid, in Å), the count of Cα–Cα contacts (pairs closer than 8 Å and separated by more than four residues in sequence — i.e. tertiary, not local, contacts), and the bounding-box dimensions. Together they distinguish compact globular folds from extended fibres or disordered chains.

Q: What does the local fold look like, residue by residue?
A: A 3Di character summarizes, for each residue, the relative orientation of the Cα frame of its nearest spatial neighbor. Because it encodes fold topology rather than chemistry, 3Di alignments detect remote structural similarity that sequence alignment misses.

Q: How confident is the AlphaFold model at each residue?
A: For AlphaFold models, the B-factor field carries pLDDT — the model's own estimate of local accuracy on a 0–100 scale. Regions with pLDDT<50 should be treated as essentially unmodeled; they often correspond to intrinsically disordered segments.